Protein AF-A0A317SXY3-F1 (afdb_monomer)

Foldseek 3Di:
DDPDPDPDPDDQPQLDDPVVLQVQQVVQQCVLPVPPQEDDPVCVVVSQVSNQVSSVVVSQVSNDDDPDDPPRRQKDKDKDKDKFFFDDPPPPPVPPPPPDDDDDDDDDDDDDDDDDDDDDDDDDDDDDLPADEDDDDDDPDPGHGDDDDDDDDDDADPNHWDKHWYWYDDNRMIMIMMMIMHGD

Sequence (184 aa):
MSESRFPHPTGANSPVPLQRLKQIANDACFAALEKVEVYDHSRTEGWNNTIISHILRALISESTPTGAGPGSSAYKFSVNSTIIQHMAQRNFNHQTASTSTSSPPVATTSQDPATLVSSAAAASAGVGSELTSGRASNENTGVGRRGMHSACGAYWNNEKDGMWSFKYETRGLDVVISVIWIAV

Organism: NCBI:txid42249

Radius of gyration: 25.53 Å; Cα contacts (8 Å, |Δi|>4): 194; chains: 1; bounding box: 53×26×94 Å

Secondary structure (DSSP, 8-state):
---------S----SS-HHHHHHHHHHHHHHHHTT-SS--GGGHHHHHHHHHHHHHHHHHHHHSPTTPPTT--SEEEEEEEEEEEPBP-------------------------------------------EEE---------BPPP--------S-TTT-EEEEEEEEETTEEEEEEEEEEE-

Nearest PDB structures (foldseek):
  5hyc-assembly1_A  TM=9.032E-01  e=2.624E-14  Pyricularia oryzae 70-15
  5hyc-assembly1_B  TM=9.233E-01  e=2.626E-13  Pyricularia oryzae 70-15
  5hxl-assembly1_A-2  TM=9.357E-01  e=5.072E-13  Pyricularia oryzae 70-15
  2oqz-assembly1_A  TM=4.662E-01  e=4.507E+00  Bacillus anthracis str. Ames
  8cg6-assembly1_A  TM=4.292E-01  e=6.263E+00  Cercospora nicotianae

Solvent-accessible surface area (backbone atoms only — not comparable to full-atom values): 12255 Å² total; per-residue (Å²): 140,80,82,76,92,60,88,74,78,84,63,60,56,60,74,56,58,69,72,55,52,51,50,47,51,50,54,21,48,42,75,51,39,74,90,55,75,62,74,50,80,90,49,47,63,60,33,41,53,44,28,45,53,47,41,52,53,50,50,56,62,68,49,43,62,92,86,61,59,96,85,63,56,53,54,49,78,48,70,48,71,46,80,42,68,45,39,75,71,73,80,78,71,78,74,75,82,78,82,82,84,88,89,84,92,80,90,82,91,86,85,88,88,83,82,89,85,91,80,86,89,84,89,82,89,82,78,90,80,74,67,53,75,48,74,88,79,94,67,99,64,89,66,40,68,71,90,80,87,88,86,87,86,84,93,75,55,78,69,55,26,48,74,48,55,39,37,43,54,56,69,50,31,38,36,42,36,38,42,36,41,40,64,108

Structure (mmCIF, N/CA/C/O backbone):
data_AF-A0A317SXY3-F1
#
_entry.id   AF-A0A317SXY3-F1
#
loop_
_atom_site.group_PDB
_atom_site.id
_atom_site.type_symbol
_atom_site.label_atom_id
_atom_site.label_alt_id
_atom_site.label_comp_id
_atom_site.label_asym_id
_atom_site.label_entity_id
_atom_site.label_seq_id
_atom_site.pdbx_PDB_ins_code
_atom_site.Cartn_x
_atom_site.Cartn_y
_atom_site.Cartn_z
_atom_site.occupancy
_atom_site.B_iso_or_equiv
_atom_site.auth_seq_id
_atom_site.auth_comp_id
_atom_site.auth_asym_id
_atom_site.auth_atom_id
_atom_site.pdbx_PDB_model_num
ATOM 1 N N . MET A 1 1 ? -37.907 14.903 -8.195 1.00 36.34 1 MET A N 1
ATOM 2 C CA . MET A 1 1 ? -36.927 15.140 -7.117 1.00 36.34 1 MET A CA 1
ATOM 3 C C . MET A 1 1 ? -37.072 13.980 -6.152 1.00 36.34 1 MET A C 1
ATOM 5 O O . MET A 1 1 ? -38.009 13.973 -5.370 1.00 36.34 1 MET A O 1
ATOM 9 N N . SER A 1 2 ? -36.266 12.935 -6.322 1.00 34.91 2 SER A N 1
ATOM 10 C CA . SER A 1 2 ? -36.372 11.704 -5.533 1.00 34.91 2 SER A CA 1
ATOM 11 C C . SER A 1 2 ? -35.068 11.547 -4.770 1.00 34.91 2 SER A C 1
ATOM 13 O O . SER A 1 2 ? -34.091 11.039 -5.312 1.00 34.91 2 SER A O 1
ATOM 15 N N . GLU A 1 3 ? -35.043 12.076 -3.549 1.00 39.00 3 GLU A N 1
ATOM 16 C CA . GLU A 1 3 ? -33.935 11.894 -2.616 1.00 39.00 3 GLU A CA 1
ATOM 17 C C . GLU A 1 3 ? -33.751 10.399 -2.336 1.00 39.00 3 GLU A C 1
ATOM 19 O O . GLU A 1 3 ? -34.679 9.687 -1.939 1.00 39.00 3 GLU A O 1
ATOM 24 N N . SER A 1 4 ? -32.544 9.907 -2.597 1.00 36.75 4 SER A N 1
ATOM 25 C CA . SER A 1 4 ? -32.137 8.536 -2.327 1.00 36.75 4 SER A CA 1
ATOM 26 C C . SER A 1 4 ? -32.169 8.275 -0.822 1.00 36.75 4 SER A C 1
ATOM 28 O O . SER A 1 4 ? -31.329 8.763 -0.069 1.00 36.75 4 SER A O 1
ATOM 30 N N . ARG A 1 5 ? -33.144 7.465 -0.399 1.00 43.88 5 ARG A N 1
ATOM 31 C CA . ARG A 1 5 ? -33.300 6.895 0.944 1.00 43.88 5 ARG A CA 1
ATOM 32 C C . ARG A 1 5 ? -32.227 5.834 1.211 1.00 43.88 5 ARG A C 1
ATOM 34 O O . ARG A 1 5 ? -32.537 4.659 1.357 1.00 43.88 5 ARG A O 1
ATOM 41 N N . PHE A 1 6 ? -30.970 6.241 1.268 1.00 39.78 6 PHE A N 1
ATOM 42 C CA . PHE A 1 6 ? -29.921 5.448 1.894 1.00 39.78 6 PHE A CA 1
ATOM 43 C C . PHE A 1 6 ? -29.033 6.417 2.664 1.00 39.78 6 PHE A C 1
ATOM 45 O O . PHE A 1 6 ? -28.369 7.235 2.026 1.00 39.78 6 PHE A O 1
ATOM 52 N N . PRO A 1 7 ? -29.038 6.390 4.009 1.00 40.53 7 PRO A N 1
ATOM 53 C CA . PRO A 1 7 ? -28.059 7.153 4.760 1.00 40.53 7 PRO A CA 1
ATOM 54 C C . PRO A 1 7 ? -26.679 6.655 4.327 1.00 40.53 7 PRO A C 1
ATOM 56 O O . PRO A 1 7 ? -26.345 5.490 4.527 1.00 40.53 7 PRO A O 1
ATOM 59 N N . HIS A 1 8 ? -25.902 7.508 3.664 1.00 39.56 8 HIS A N 1
ATOM 60 C CA . HIS A 1 8 ? -24.477 7.267 3.505 1.00 39.56 8 HIS A CA 1
ATOM 61 C C . HIS A 1 8 ? -23.870 7.362 4.905 1.00 39.56 8 HIS A C 1
ATOM 63 O O . HIS A 1 8 ? -23.961 8.436 5.506 1.00 39.56 8 HIS A O 1
ATOM 69 N N . PRO A 1 9 ? -23.296 6.283 5.466 1.00 45.12 9 PRO A N 1
ATOM 70 C CA . PRO A 1 9 ? -22.548 6.417 6.697 1.00 45.12 9 PRO A CA 1
ATOM 71 C C . PRO A 1 9 ? -21.343 7.297 6.370 1.00 45.12 9 PRO A C 1
ATOM 73 O O . PRO A 1 9 ? -20.460 6.937 5.591 1.00 45.12 9 PRO A O 1
ATOM 76 N N . THR A 1 10 ? -21.361 8.512 6.903 1.00 46.28 10 THR A N 1
ATOM 77 C CA . THR A 1 10 ? -20.223 9.418 6.900 1.00 46.28 10 THR A CA 1
ATOM 78 C C . THR A 1 10 ? -19.078 8.742 7.644 1.00 46.28 10 THR A C 1
ATOM 80 O O . THR A 1 10 ? -19.080 8.701 8.870 1.00 46.28 10 THR A O 1
ATOM 83 N N . GLY A 1 11 ? -18.114 8.226 6.883 1.00 49.84 11 GLY A N 1
ATOM 84 C CA . GLY A 1 11 ? -16.810 7.793 7.370 1.00 49.84 11 GLY A CA 1
ATOM 85 C C . GLY A 1 11 ? -16.754 6.329 7.788 1.00 49.84 11 GLY A C 1
ATOM 86 O O . GLY A 1 11 ? -17.072 5.984 8.919 1.00 49.84 11 GLY A O 1
ATOM 87 N N . ALA A 1 12 ? -16.216 5.475 6.914 1.00 54.25 12 ALA A N 1
ATOM 88 C CA . ALA A 1 12 ? -15.477 4.323 7.414 1.00 54.25 12 ALA A CA 1
ATOM 89 C C . ALA A 1 12 ? -14.351 4.876 8.304 1.00 54.25 12 ALA A C 1
ATOM 91 O O . ALA A 1 12 ? -13.503 5.637 7.824 1.00 54.25 12 ALA A O 1
ATOM 92 N N . ASN A 1 13 ? -14.383 4.562 9.600 1.00 77.44 13 ASN A N 1
ATOM 93 C CA . ASN A 1 13 ? -13.383 5.016 10.565 1.00 77.44 13 ASN A CA 1
ATOM 94 C C . ASN A 1 13 ? -12.078 4.258 10.319 1.00 77.44 13 ASN A C 1
ATOM 96 O O . ASN A 1 13 ? -11.771 3.277 10.991 1.00 77.44 13 ASN A O 1
ATOM 100 N N . SER A 1 14 ? -11.329 4.686 9.303 1.00 87.44 14 SER A N 1
ATOM 101 C CA . SER A 1 14 ? -9.995 4.160 9.049 1.00 87.44 14 SER A CA 1
ATOM 102 C C . SER A 1 14 ? -9.132 4.355 10.303 1.00 87.44 14 SER A C 1
ATOM 104 O O . SER A 1 14 ? -9.094 5.472 10.830 1.00 87.44 14 SER A O 1
ATOM 106 N N . PRO A 1 15 ? -8.403 3.323 10.768 1.00 91.12 15 PRO A N 1
ATOM 107 C CA . PRO A 1 15 ? -7.555 3.415 11.958 1.00 91.12 15 PRO A CA 1
ATOM 108 C C . PRO A 1 15 ? -6.420 4.435 11.811 1.00 91.12 15 PRO A C 1
ATOM 110 O O . PRO A 1 15 ? -5.861 4.891 12.802 1.00 91.12 15 PRO A O 1
ATOM 113 N N . VAL A 1 16 ? -6.090 4.802 10.571 1.00 92.06 16 VAL A N 1
ATOM 114 C CA . VAL A 1 16 ? -5.129 5.849 10.221 1.00 92.06 16 VAL A CA 1
ATOM 115 C C . VAL A 1 16 ? -5.825 6.859 9.298 1.00 92.06 16 VAL A C 1
ATOM 117 O O . VAL A 1 16 ? -6.521 6.437 8.369 1.00 92.06 16 VAL A O 1
ATOM 120 N N . PRO A 1 17 ? -5.652 8.183 9.479 1.00 92.88 17 PRO A N 1
ATOM 121 C CA . PRO A 1 17 ? -6.255 9.179 8.593 1.00 92.88 17 PRO A CA 1
ATOM 122 C C . PRO A 1 17 ? -5.908 8.943 7.115 1.00 92.88 17 PRO A C 1
ATOM 124 O O . PRO A 1 17 ? -4.760 8.656 6.779 1.00 92.88 17 PRO A O 1
ATOM 127 N N . LEU A 1 18 ? -6.865 9.128 6.198 1.00 91.88 18 LEU A N 1
ATOM 128 C CA . LEU A 1 18 ? -6.658 8.831 4.768 1.00 91.88 18 LEU A CA 1
ATOM 129 C C . LEU A 1 18 ? -5.506 9.634 4.140 1.00 91.88 18 LEU A C 1
ATOM 131 O O . LEU A 1 18 ? -4.758 9.120 3.308 1.00 91.88 18 LEU A O 1
ATOM 135 N N . GLN A 1 19 ? -5.317 10.887 4.565 1.00 93.38 19 GLN A N 1
ATOM 136 C CA . GLN A 1 19 ? -4.177 11.705 4.138 1.00 93.38 19 GLN A CA 1
ATOM 137 C C . GLN A 1 19 ? -2.843 11.077 4.555 1.00 93.38 19 GLN A C 1
ATOM 139 O O . GLN A 1 19 ? -1.861 11.145 3.815 1.00 93.38 19 GLN A O 1
ATOM 144 N N . ARG A 1 20 ? -2.814 10.439 5.725 1.00 95.25 20 ARG A N 1
ATOM 145 C CA . ARG A 1 20 ? -1.636 9.759 6.242 1.00 95.25 20 ARG A CA 1
ATOM 146 C C . ARG A 1 20 ? -1.402 8.421 5.538 1.00 95.25 20 ARG A C 1
ATOM 148 O O . ARG A 1 20 ? -0.270 8.160 5.146 1.00 95.25 20 ARG A O 1
ATOM 155 N N . LEU A 1 21 ? -2.455 7.654 5.238 1.00 95.94 21 LEU A N 1
ATOM 156 C CA . LEU A 1 21 ? -2.363 6.475 4.359 1.00 95.94 21 LEU A CA 1
ATOM 157 C C . LEU A 1 21 ? -1.751 6.826 2.999 1.00 95.94 21 LEU A C 1
ATOM 159 O O . LEU A 1 21 ? -0.856 6.131 2.520 1.00 95.94 21 LEU A O 1
ATOM 163 N N . LYS A 1 22 ? -2.180 7.948 2.407 1.00 96.06 22 LYS A N 1
ATOM 164 C CA . LYS A 1 22 ? -1.596 8.466 1.166 1.00 96.06 22 LYS A CA 1
ATOM 165 C C . LYS A 1 22 ? -0.100 8.737 1.309 1.00 96.06 22 LYS A C 1
ATOM 167 O O . LYS A 1 22 ? 0.652 8.352 0.419 1.00 96.06 22 LYS A O 1
ATOM 172 N N . GLN A 1 23 ? 0.341 9.381 2.389 1.00 97.06 23 GLN A N 1
ATOM 173 C CA . GLN A 1 23 ? 1.769 9.630 2.633 1.00 97.06 23 GLN A CA 1
ATOM 174 C C . GLN A 1 23 ? 2.549 8.317 2.755 1.00 97.06 23 GLN A C 1
ATOM 176 O O . GLN A 1 23 ? 3.472 8.098 1.980 1.00 97.06 23 GLN A O 1
ATOM 181 N N . ILE A 1 24 ? 2.103 7.403 3.623 1.00 97.75 24 ILE A N 1
ATOM 182 C CA . ILE A 1 24 ? 2.729 6.087 3.829 1.00 97.75 24 ILE A CA 1
ATOM 183 C C . ILE A 1 24 ? 2.872 5.323 2.504 1.00 97.75 24 ILE A C 1
ATOM 185 O O . ILE A 1 24 ? 3.923 4.744 2.228 1.00 97.75 24 ILE A O 1
ATOM 189 N N . ALA A 1 25 ? 1.826 5.324 1.674 1.00 97.88 25 ALA A N 1
ATOM 190 C CA . ALA A 1 25 ? 1.829 4.646 0.383 1.00 97.88 25 ALA A CA 1
ATOM 191 C C . ALA A 1 25 ? 2.792 5.298 -0.625 1.00 97.88 25 ALA A C 1
ATOM 193 O O . ALA A 1 25 ? 3.494 4.585 -1.344 1.00 97.88 25 ALA A O 1
ATOM 194 N N . ASN A 1 26 ? 2.854 6.636 -0.665 1.00 97.31 26 ASN A N 1
ATOM 195 C CA . ASN A 1 26 ? 3.818 7.361 -1.500 1.00 97.31 26 ASN A CA 1
ATOM 196 C C . ASN A 1 26 ? 5.256 7.068 -1.066 1.00 97.31 26 ASN A C 1
ATOM 198 O O . ASN A 1 26 ? 6.081 6.750 -1.919 1.00 97.31 26 ASN A O 1
ATOM 202 N N . ASP A 1 27 ? 5.536 7.122 0.235 1.00 97.12 27 ASP A N 1
ATOM 203 C CA . ASP A 1 27 ? 6.869 6.880 0.787 1.00 97.12 27 ASP A CA 1
ATOM 204 C C . ASP A 1 27 ? 7.318 5.435 0.526 1.00 97.12 27 ASP A C 1
ATOM 206 O O . ASP A 1 27 ? 8.455 5.200 0.121 1.00 97.12 27 ASP A O 1
ATOM 210 N N . ALA A 1 28 ? 6.406 4.463 0.663 1.00 97.81 28 ALA A N 1
ATOM 211 C CA . ALA A 1 28 ? 6.666 3.059 0.348 1.00 97.81 28 ALA A CA 1
ATOM 212 C C . ALA A 1 28 ? 7.000 2.844 -1.139 1.00 97.81 28 ALA A C 1
A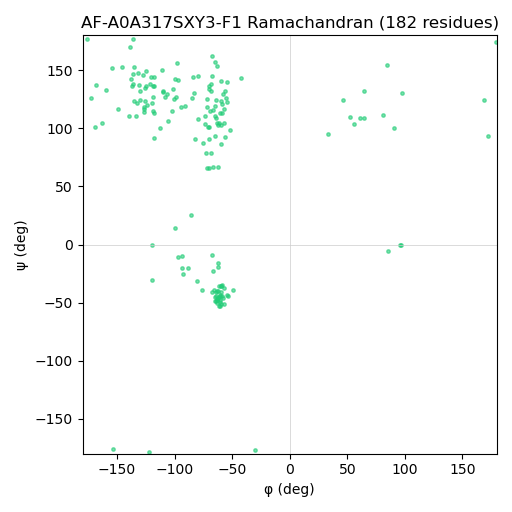TOM 214 O O . ALA A 1 28 ? 7.959 2.142 -1.465 1.00 97.81 28 ALA A O 1
ATOM 215 N N . CYS A 1 29 ? 6.225 3.457 -2.043 1.00 97.12 29 CYS A N 1
ATOM 216 C CA . CYS A 1 29 ? 6.487 3.389 -3.481 1.00 97.12 29 CYS A CA 1
ATOM 217 C C . CYS A 1 29 ? 7.813 4.059 -3.832 1.00 97.12 29 CYS A C 1
ATOM 219 O O . CYS A 1 29 ? 8.598 3.492 -4.587 1.00 97.12 29 CYS A O 1
ATOM 221 N N . PHE A 1 30 ? 8.081 5.234 -3.260 1.00 94.75 30 PHE A N 1
ATOM 222 C CA . PHE A 1 30 ? 9.330 5.952 -3.468 1.00 94.75 30 PHE A CA 1
ATOM 223 C C . PHE A 1 30 ? 10.523 5.112 -3.004 1.00 94.75 30 PHE A C 1
ATOM 225 O O . PHE A 1 30 ? 11.415 4.852 -3.800 1.00 94.75 30 PHE A O 1
ATOM 232 N N . ALA A 1 31 ? 10.502 4.579 -1.782 1.00 94.62 31 ALA A N 1
ATOM 233 C CA . ALA A 1 31 ? 11.586 3.746 -1.261 1.00 94.62 31 ALA A CA 1
ATOM 234 C C . ALA A 1 31 ? 11.860 2.495 -2.121 1.00 94.62 31 ALA A C 1
ATOM 236 O O . ALA A 1 31 ? 13.009 2.077 -2.258 1.00 94.62 31 ALA A O 1
ATOM 237 N N . ALA A 1 32 ? 10.822 1.898 -2.715 1.00 95.75 32 ALA A N 1
ATOM 238 C CA . ALA A 1 32 ? 10.967 0.723 -3.571 1.00 95.75 32 ALA A CA 1
ATOM 239 C C . ALA A 1 32 ? 11.408 1.055 -5.010 1.00 95.75 32 ALA A C 1
ATOM 241 O O . ALA A 1 32 ? 12.082 0.239 -5.643 1.00 95.75 32 ALA A O 1
ATOM 242 N N . LEU A 1 33 ? 11.018 2.223 -5.536 1.00 93.81 33 LEU A N 1
ATOM 243 C CA . LEU A 1 33 ? 11.109 2.559 -6.962 1.00 93.81 33 LEU A CA 1
ATOM 244 C C . LEU A 1 33 ? 11.983 3.781 -7.281 1.00 93.81 33 LEU A C 1
ATOM 246 O O . LEU A 1 33 ? 12.137 4.095 -8.457 1.00 93.81 33 LEU A O 1
ATOM 250 N N . GLU A 1 34 ? 12.582 4.457 -6.295 1.00 86.38 34 GLU A N 1
ATOM 251 C CA . GLU A 1 34 ? 13.337 5.715 -6.475 1.00 86.38 34 GLU A CA 1
ATOM 252 C C . GLU A 1 34 ? 14.364 5.646 -7.616 1.00 86.38 34 GLU A C 1
ATOM 254 O O . GLU A 1 34 ? 14.523 6.596 -8.376 1.00 86.38 34 GLU A O 1
ATOM 259 N N . LYS A 1 35 ? 15.043 4.504 -7.762 1.00 83.12 35 LYS A N 1
ATOM 260 C CA . LYS A 1 35 ? 16.112 4.289 -8.754 1.00 83.12 35 LYS A CA 1
ATOM 261 C C . LYS A 1 35 ? 15.641 3.541 -10.006 1.00 83.12 35 LYS A C 1
ATOM 263 O O . LYS A 1 35 ? 16.460 2.992 -10.743 1.00 83.12 35 LYS A O 1
ATOM 268 N N . VAL A 1 36 ? 14.332 3.422 -10.211 1.00 83.50 36 VAL A N 1
ATOM 269 C CA . VAL A 1 36 ? 13.740 2.601 -11.271 1.00 83.50 36 VAL A CA 1
ATOM 270 C C . VAL A 1 36 ? 13.204 3.502 -12.375 1.00 83.50 36 VAL A C 1
ATOM 272 O O . VAL A 1 36 ? 12.157 4.121 -12.235 1.00 83.50 36 VAL A O 1
ATOM 275 N N . GLU A 1 37 ? 13.908 3.532 -13.503 1.00 80.88 37 GLU A N 1
ATOM 276 C CA . GLU A 1 37 ? 13.465 4.266 -14.698 1.00 80.88 37 GLU A CA 1
ATOM 277 C C . GLU A 1 37 ? 12.687 3.387 -15.687 1.00 80.88 37 GLU A C 1
ATOM 279 O O . GLU A 1 37 ? 11.967 3.891 -16.547 1.00 80.88 37 GLU A O 1
ATOM 284 N N . VAL A 1 38 ? 12.850 2.064 -15.585 1.00 84.62 38 VAL A N 1
ATOM 285 C CA . VAL A 1 38 ? 12.276 1.083 -16.509 1.00 84.62 38 VAL A CA 1
ATOM 286 C C . VAL A 1 38 ? 11.705 -0.088 -15.721 1.00 84.62 38 VAL A C 1
ATOM 288 O O . VAL A 1 38 ? 12.339 -0.600 -14.794 1.00 84.62 38 VAL A O 1
ATOM 291 N N . TYR A 1 39 ? 10.510 -0.530 -16.121 1.00 89.44 39 TYR A N 1
ATOM 292 C CA . TYR A 1 39 ? 9.901 -1.748 -15.603 1.00 89.44 39 TYR A CA 1
ATOM 293 C C . TYR A 1 39 ? 10.815 -2.953 -15.847 1.00 89.44 39 TYR A C 1
ATOM 295 O O . TYR A 1 39 ? 11.240 -3.213 -16.971 1.00 89.44 39 TYR A O 1
ATOM 303 N N . ASP A 1 40 ? 11.053 -3.721 -14.793 1.00 90.31 40 ASP A N 1
ATOM 304 C CA . ASP A 1 40 ? 11.844 -4.940 -14.833 1.00 90.31 40 ASP A CA 1
ATOM 305 C C . ASP A 1 40 ? 11.095 -6.031 -14.080 1.00 90.31 40 ASP A C 1
ATOM 307 O O . ASP A 1 40 ? 10.956 -5.979 -12.857 1.00 90.31 40 ASP A O 1
ATOM 311 N N . HIS A 1 41 ? 10.614 -7.022 -14.829 1.00 93.00 41 HIS A N 1
ATOM 312 C CA . HIS A 1 41 ? 9.816 -8.113 -14.288 1.00 93.00 41 HIS A CA 1
ATOM 313 C C . HIS A 1 41 ? 10.544 -8.867 -13.166 1.00 93.00 41 HIS A C 1
ATOM 315 O O . HIS A 1 41 ? 9.917 -9.211 -12.165 1.00 93.00 41 HIS A O 1
ATOM 321 N N . SER A 1 42 ? 11.865 -9.047 -13.281 1.00 95.31 42 SER A N 1
ATOM 322 C CA . SER A 1 42 ? 12.665 -9.805 -12.309 1.00 95.31 42 SER A CA 1
ATOM 323 C C . SER A 1 42 ? 12.747 -9.138 -10.933 1.00 95.31 42 SER A C 1
ATOM 325 O O . SER A 1 42 ? 12.959 -9.810 -9.927 1.00 95.31 42 SER A O 1
ATOM 327 N N . ARG A 1 43 ? 12.535 -7.818 -10.869 1.00 94.50 43 ARG A N 1
ATOM 328 C CA . ARG A 1 43 ? 12.591 -7.034 -9.628 1.00 94.50 43 ARG A CA 1
ATOM 329 C C . ARG A 1 43 ? 11.221 -6.786 -9.001 1.00 94.50 43 ARG A C 1
ATOM 331 O O . ARG A 1 43 ? 11.157 -6.342 -7.855 1.00 94.50 43 ARG A O 1
ATOM 338 N N . THR A 1 44 ? 10.132 -7.095 -9.710 1.00 95.44 44 THR A N 1
ATOM 339 C CA . THR A 1 44 ? 8.764 -6.802 -9.244 1.00 95.44 44 THR A CA 1
ATOM 340 C C . THR A 1 44 ? 8.411 -7.465 -7.920 1.00 95.44 44 THR A C 1
ATOM 342 O O . THR A 1 44 ? 7.746 -6.840 -7.095 1.00 95.44 44 THR A O 1
ATOM 345 N N . GLU A 1 45 ? 8.897 -8.683 -7.677 1.00 97.19 45 GLU A N 1
ATOM 346 C CA . GLU A 1 45 ? 8.725 -9.366 -6.395 1.00 97.19 45 GLU A CA 1
ATOM 347 C C . GLU A 1 45 ? 9.371 -8.568 -5.252 1.00 97.19 45 GLU A C 1
ATOM 349 O O . GLU A 1 45 ? 8.720 -8.268 -4.251 1.00 97.19 45 GLU A O 1
ATOM 354 N N . GLY A 1 46 ? 10.629 -8.152 -5.429 1.00 97.19 46 GLY A N 1
ATOM 355 C CA . GLY A 1 46 ? 11.360 -7.352 -4.445 1.00 97.19 46 GLY A CA 1
ATOM 356 C C . GLY A 1 46 ? 10.709 -5.992 -4.180 1.00 97.19 46 GLY A C 1
ATOM 357 O O . GLY A 1 46 ? 10.600 -5.570 -3.025 1.00 97.19 46 GLY A O 1
ATOM 358 N N . TRP A 1 47 ? 10.213 -5.327 -5.228 1.00 97.38 47 TRP A N 1
ATOM 359 C CA . TRP A 1 47 ? 9.473 -4.069 -5.099 1.00 97.38 47 TRP A CA 1
ATOM 360 C C . TRP A 1 47 ? 8.173 -4.247 -4.315 1.00 97.38 47 TRP A C 1
ATOM 362 O O . TRP A 1 47 ? 7.956 -3.529 -3.341 1.00 97.38 47 TRP A O 1
ATOM 372 N N . ASN A 1 48 ? 7.345 -5.234 -4.672 1.00 98.06 48 ASN A N 1
ATOM 373 C CA . ASN A 1 48 ? 6.101 -5.514 -3.953 1.00 98.06 48 ASN A CA 1
ATOM 374 C C . ASN A 1 48 ? 6.356 -5.878 -2.487 1.00 98.06 48 ASN A C 1
ATOM 376 O O . ASN A 1 48 ? 5.693 -5.329 -1.608 1.00 98.06 48 ASN A O 1
ATOM 380 N N . ASN A 1 49 ? 7.344 -6.733 -2.207 1.00 98.31 49 ASN A N 1
ATOM 381 C CA . ASN A 1 49 ? 7.708 -7.092 -0.835 1.00 98.31 49 ASN A CA 1
ATOM 382 C C . ASN A 1 49 ? 8.132 -5.866 -0.016 1.00 98.31 49 ASN A C 1
ATOM 384 O O . ASN A 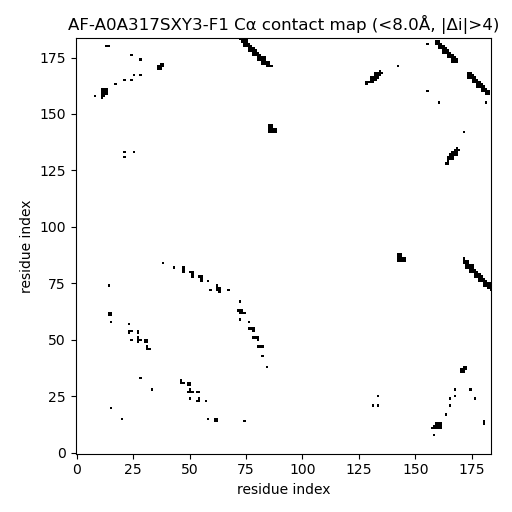1 49 ? 7.723 -5.730 1.140 1.00 98.31 49 ASN A O 1
ATOM 388 N N . THR A 1 50 ? 8.900 -4.952 -0.616 1.00 98.12 50 THR A N 1
ATOM 389 C CA . THR A 1 50 ? 9.321 -3.699 0.031 1.00 98.12 50 THR A CA 1
ATOM 390 C C . THR A 1 50 ? 8.121 -2.801 0.329 1.00 98.12 50 THR A C 1
ATOM 392 O O . THR A 1 50 ? 7.957 -2.364 1.469 1.00 98.12 50 THR A O 1
ATOM 395 N N . ILE A 1 51 ? 7.247 -2.584 -0.660 1.00 98.31 51 ILE A N 1
ATOM 396 C CA . ILE A 1 51 ? 6.046 -1.745 -0.532 1.00 98.31 51 ILE A CA 1
ATOM 397 C C . ILE A 1 51 ? 5.118 -2.297 0.556 1.00 98.31 51 ILE A C 1
ATOM 399 O O . ILE A 1 51 ? 4.767 -1.580 1.494 1.00 98.31 51 ILE A O 1
ATOM 403 N N . ILE A 1 52 ? 4.760 -3.581 0.468 1.00 98.56 52 ILE A N 1
ATOM 404 C CA . ILE A 1 52 ? 3.845 -4.247 1.406 1.00 98.56 52 ILE A CA 1
ATOM 405 C C . ILE A 1 52 ? 4.412 -4.204 2.827 1.00 98.56 52 ILE A C 1
ATOM 407 O O . ILE A 1 52 ? 3.712 -3.805 3.759 1.00 98.56 52 ILE A O 1
ATOM 411 N N . SER A 1 53 ? 5.691 -4.557 2.997 1.00 98.38 53 SER A N 1
ATOM 412 C CA . SER A 1 53 ? 6.334 -4.570 4.316 1.00 98.38 53 SER A CA 1
ATOM 413 C C . SER A 1 53 ? 6.396 -3.178 4.938 1.00 98.38 53 SER A C 1
ATOM 415 O O . SER A 1 53 ? 6.178 -3.036 6.141 1.00 98.38 53 SER A O 1
ATOM 417 N N . HIS A 1 54 ? 6.688 -2.149 4.139 1.00 98.31 54 HIS A N 1
ATOM 418 C CA . HIS A 1 54 ? 6.744 -0.771 4.618 1.00 98.31 54 HIS A CA 1
ATOM 419 C C . HIS A 1 54 ? 5.368 -0.285 5.090 1.00 98.31 54 HIS A C 1
ATOM 421 O O . HIS A 1 54 ? 5.240 0.214 6.209 1.00 98.31 54 HIS A O 1
ATOM 427 N N . ILE A 1 55 ? 4.328 -0.501 4.277 1.00 98.31 55 ILE A N 1
ATOM 428 C CA . ILE A 1 55 ? 2.958 -0.087 4.604 1.00 98.31 55 ILE A CA 1
ATOM 429 C C . ILE A 1 55 ? 2.455 -0.817 5.851 1.00 98.31 55 ILE A C 1
ATOM 431 O O . ILE A 1 55 ? 1.965 -0.166 6.769 1.00 98.31 55 ILE A O 1
ATOM 435 N N . LEU A 1 56 ? 2.614 -2.143 5.932 1.00 97.62 56 LEU A N 1
ATOM 436 C CA . LEU A 1 56 ? 2.165 -2.919 7.094 1.00 97.62 56 LEU A CA 1
ATOM 437 C C . LEU A 1 56 ? 2.822 -2.447 8.395 1.00 97.62 56 LEU A C 1
ATOM 439 O O . LEU A 1 56 ? 2.132 -2.283 9.400 1.00 97.62 56 LEU A O 1
ATOM 443 N N . ARG A 1 57 ? 4.138 -2.192 8.383 1.00 95.88 57 ARG A N 1
ATOM 444 C CA . ARG A 1 57 ? 4.857 -1.686 9.565 1.00 95.88 57 ARG A CA 1
ATOM 445 C C . ARG A 1 57 ? 4.323 -0.329 10.018 1.00 95.88 57 ARG A C 1
ATOM 447 O O . ARG A 1 57 ? 4.101 -0.143 11.211 1.00 95.88 57 ARG A O 1
ATOM 454 N N . ALA A 1 58 ? 4.095 0.590 9.080 1.00 96.06 58 ALA A N 1
ATOM 455 C CA . ALA A 1 58 ? 3.553 1.910 9.385 1.00 96.06 58 ALA A CA 1
ATOM 456 C C . ALA A 1 58 ? 2.118 1.830 9.932 1.00 96.06 58 ALA A C 1
ATOM 458 O O . ALA A 1 58 ? 1.827 2.435 10.959 1.00 96.06 58 ALA A O 1
ATOM 459 N N . LEU A 1 59 ? 1.249 1.023 9.308 1.00 94.69 59 LEU A N 1
ATOM 460 C CA . LEU A 1 59 ? -0.127 0.808 9.768 1.00 94.69 59 LEU A CA 1
ATOM 461 C C . LEU A 1 59 ? -0.167 0.291 11.204 1.00 94.69 59 LEU A C 1
ATOM 463 O O . LEU A 1 59 ? -0.833 0.888 12.040 1.00 94.69 59 LEU A O 1
ATOM 467 N N . ILE A 1 60 ? 0.590 -0.770 11.499 1.00 92.12 60 ILE A N 1
ATOM 468 C CA . ILE A 1 60 ? 0.644 -1.363 12.842 1.00 92.12 60 ILE A CA 1
ATOM 469 C C . ILE A 1 60 ? 1.153 -0.343 13.865 1.00 92.12 60 ILE A C 1
ATOM 471 O O . ILE A 1 60 ? 0.599 -0.241 14.960 1.00 92.12 60 ILE A O 1
ATOM 475 N N . SER A 1 61 ? 2.193 0.420 13.517 1.00 91.00 61 SER A N 1
ATOM 476 C CA . SER A 1 61 ? 2.765 1.423 14.417 1.00 91.00 61 SER A CA 1
ATOM 477 C C . SER A 1 61 ? 1.798 2.569 14.717 1.00 91.00 61 SER A C 1
ATOM 479 O O . SER A 1 61 ? 1.787 3.055 15.842 1.00 91.00 61 SER A O 1
ATOM 481 N N . GLU A 1 62 ? 1.024 3.025 13.732 1.00 90.69 62 GLU A N 1
ATOM 482 C CA . GLU A 1 62 ? 0.131 4.182 13.879 1.00 90.69 62 GLU A CA 1
ATOM 483 C C . GLU A 1 62 ? -1.266 3.800 14.396 1.00 90.69 62 GLU A C 1
ATOM 485 O O . GLU A 1 62 ? -1.961 4.648 14.949 1.00 90.69 62 GLU A O 1
ATOM 490 N N . SER A 1 63 ? -1.672 2.530 14.271 1.00 87.94 63 SER A N 1
ATOM 491 C CA . SER A 1 63 ? -2.966 2.039 14.762 1.00 87.94 63 SER A CA 1
ATOM 492 C C . SER A 1 63 ? -2.925 1.438 16.168 1.00 87.94 63 SER A C 1
ATOM 494 O O . SER A 1 63 ? -3.976 1.101 16.712 1.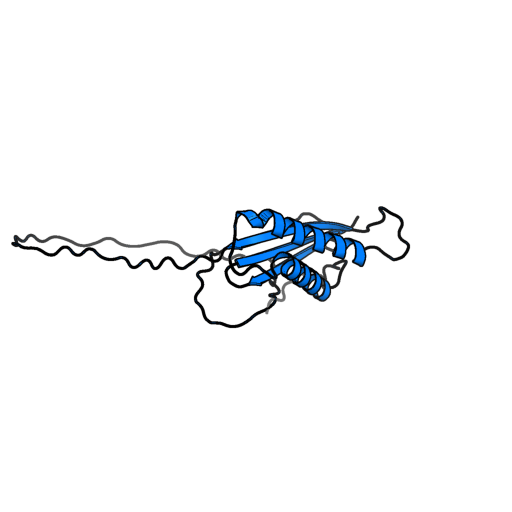00 87.94 63 SER A O 1
ATOM 496 N N . THR A 1 64 ? -1.737 1.218 16.738 1.00 84.88 64 THR A N 1
ATOM 497 C CA . THR A 1 64 ? -1.593 0.610 18.068 1.00 84.88 64 THR A CA 1
ATOM 498 C C . THR A 1 64 ? -1.563 1.707 19.137 1.00 84.88 64 THR A C 1
ATOM 500 O O . THR A 1 64 ? -0.657 2.540 19.111 1.00 84.88 64 THR A O 1
ATOM 503 N N . PRO A 1 65 ? -2.509 1.728 20.096 1.00 76.94 65 PRO A N 1
ATOM 504 C CA . PRO A 1 65 ? -2.508 2.717 21.169 1.00 76.94 65 PRO A CA 1
ATOM 505 C C . PRO A 1 65 ? -1.230 2.656 22.014 1.00 76.94 65 PRO A C 1
ATOM 507 O O . PRO A 1 65 ? -0.741 1.575 22.353 1.00 76.94 65 PRO A O 1
ATOM 510 N N . THR A 1 66 ? -0.713 3.818 22.413 1.00 71.00 66 THR A N 1
ATOM 511 C CA . THR A 1 66 ? 0.449 3.918 23.304 1.00 71.00 66 THR A CA 1
ATOM 512 C C . THR A 1 66 ? 0.165 3.206 24.630 1.00 71.00 66 THR A C 1
ATOM 514 O O . THR A 1 66 ? -0.769 3.567 25.341 1.00 71.00 66 THR A O 1
ATOM 517 N N . GLY A 1 67 ? 0.971 2.198 24.973 1.00 67.75 67 GLY A N 1
ATOM 518 C CA . GLY A 1 67 ? 0.809 1.401 26.198 1.00 67.75 67 GLY A CA 1
ATOM 519 C C . GLY A 1 67 ? 0.026 0.094 26.025 1.00 67.75 67 GLY A C 1
ATOM 520 O O . GLY A 1 67 ? -0.117 -0.653 26.992 1.00 67.75 67 GLY A O 1
ATOM 521 N N . ALA A 1 68 ? -0.445 -0.219 24.816 1.00 69.06 68 ALA A N 1
ATOM 522 C CA . ALA A 1 68 ? -1.023 -1.521 24.508 1.00 69.06 68 ALA A CA 1
ATOM 523 C C . ALA A 1 68 ? 0.069 -2.613 24.487 1.00 69.06 68 ALA A C 1
ATOM 525 O O . ALA A 1 68 ? 1.145 -2.426 23.917 1.00 69.06 68 ALA A O 1
ATOM 526 N N . GLY A 1 69 ? -0.195 -3.756 25.130 1.00 65.44 69 GLY A N 1
ATOM 527 C CA . GLY A 1 69 ? 0.744 -4.880 25.174 1.00 65.44 69 GLY A CA 1
ATOM 528 C C . GLY A 1 69 ? 0.954 -5.545 23.800 1.00 65.44 69 GLY A C 1
ATOM 529 O O . GLY A 1 69 ? 0.124 -5.381 22.899 1.00 65.44 69 GLY A O 1
ATOM 530 N N . PRO A 1 70 ? 2.033 -6.333 23.620 1.00 60.72 70 PRO A N 1
ATOM 531 C CA . PRO A 1 70 ? 2.261 -7.098 22.394 1.00 60.72 70 PRO A CA 1
ATOM 532 C C . PRO A 1 70 ? 1.046 -7.982 22.069 1.00 60.72 70 PRO A C 1
ATOM 534 O O . PRO A 1 70 ? 0.638 -8.796 22.892 1.00 60.72 70 PRO A O 1
ATOM 537 N N . GLY A 1 71 ? 0.457 -7.813 20.881 1.00 64.94 71 GLY A N 1
ATOM 538 C CA . GLY A 1 71 ? -0.729 -8.567 20.443 1.00 64.94 71 GLY A CA 1
ATOM 539 C C . GLY A 1 71 ? -2.081 -7.867 20.645 1.00 64.94 71 GLY A C 1
ATOM 540 O O . GLY A 1 71 ? -3.097 -8.411 20.229 1.00 64.94 71 GLY A O 1
ATOM 541 N N . SER A 1 72 ? -2.112 -6.652 21.199 1.00 69.19 72 SER A N 1
ATOM 542 C CA . SER A 1 72 ? -3.342 -5.871 21.426 1.00 69.19 72 SER A CA 1
ATOM 543 C C . SER A 1 72 ? -3.789 -5.027 20.212 1.00 69.19 72 SER A C 1
ATOM 545 O O . SER A 1 72 ? -4.448 -3.999 20.384 1.00 69.19 72 SER A O 1
ATOM 547 N N . SER A 1 73 ? -3.421 -5.403 18.980 1.00 74.44 73 SER A N 1
ATOM 548 C CA . SER A 1 73 ? -3.853 -4.643 17.797 1.00 74.44 73 SER A CA 1
ATOM 549 C C . SER A 1 73 ? -5.371 -4.726 17.658 1.00 74.44 73 SER A C 1
ATOM 551 O O . SER A 1 73 ? -5.915 -5.809 17.458 1.00 74.44 73 SER A O 1
ATOM 553 N N . ALA A 1 74 ? -6.044 -3.575 17.718 1.00 87.06 74 ALA A N 1
ATOM 554 C CA . ALA A 1 74 ? -7.490 -3.476 17.519 1.00 87.06 74 ALA A CA 1
ATOM 555 C C . ALA A 1 74 ? -7.916 -3.798 16.074 1.00 87.06 74 ALA A C 1
ATOM 557 O O . ALA A 1 74 ? -9.106 -3.905 15.795 1.00 87.06 74 ALA A O 1
ATOM 558 N N . TYR A 1 75 ? -6.950 -3.946 15.158 1.00 92.12 75 TYR A N 1
ATOM 559 C CA . TYR A 1 75 ? -7.187 -4.205 13.744 1.00 92.12 75 TYR A CA 1
ATOM 560 C C . TYR A 1 75 ? -6.258 -5.290 13.192 1.00 92.12 75 TYR A C 1
ATOM 562 O O . TYR A 1 75 ? -5.085 -5.397 13.566 1.00 92.12 75 TYR A O 1
ATOM 570 N N . LYS A 1 76 ? -6.770 -6.060 12.234 1.00 94.06 76 LYS A N 1
ATOM 571 C CA . LYS A 1 76 ? -5.988 -6.857 11.285 1.00 94.06 76 LYS A CA 1
ATOM 572 C C . LYS A 1 76 ? -5.902 -6.097 9.969 1.00 94.06 76 LYS A C 1
ATOM 574 O O . LYS A 1 76 ? -6.883 -5.494 9.540 1.00 94.06 76 LYS A O 1
ATOM 579 N N . PHE A 1 77 ? -4.750 -6.172 9.314 1.00 95.69 77 PHE A N 1
ATOM 580 C CA . PHE A 1 77 ? -4.505 -5.482 8.051 1.00 95.69 77 PHE A CA 1
ATOM 581 C C . PHE A 1 77 ? -4.210 -6.463 6.923 1.00 95.69 77 PHE A C 1
ATOM 583 O O . PHE A 1 77 ? -3.525 -7.466 7.120 1.00 95.69 77 PHE A O 1
ATOM 590 N N . SER A 1 78 ? -4.689 -6.129 5.729 1.00 97.44 78 SER A N 1
ATOM 591 C CA . SER A 1 78 ? -4.275 -6.742 4.469 1.00 97.44 78 SER A CA 1
ATOM 592 C C . SER A 1 78 ? -3.829 -5.641 3.512 1.00 97.44 78 SER A C 1
ATOM 594 O O . SER A 1 78 ? -4.488 -4.608 3.398 1.00 97.44 78 SER A O 1
ATOM 596 N N . VAL A 1 79 ? -2.694 -5.848 2.846 1.00 98.25 79 VAL A N 1
ATOM 597 C CA . VAL A 1 79 ? -2.143 -4.914 1.859 1.00 98.25 79 V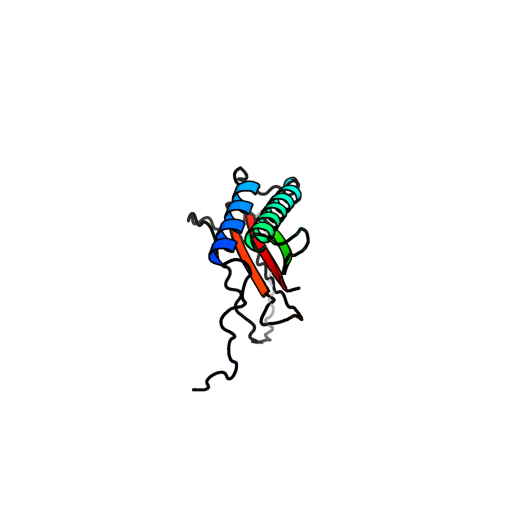AL A CA 1
ATOM 598 C C . VAL A 1 79 ? -1.886 -5.684 0.573 1.00 98.25 79 VAL A C 1
ATOM 600 O O . VAL A 1 79 ? -1.060 -6.593 0.542 1.00 98.25 79 VAL A O 1
ATOM 603 N N . ASN A 1 80 ? -2.589 -5.308 -0.490 1.00 98.12 80 ASN A N 1
ATOM 604 C CA . ASN A 1 80 ? -2.345 -5.785 -1.846 1.00 98.12 80 ASN A CA 1
ATOM 605 C C . ASN A 1 80 ? -1.576 -4.714 -2.628 1.00 98.12 80 ASN A C 1
ATOM 607 O O . ASN A 1 80 ? -1.959 -3.545 -2.592 1.00 98.12 80 ASN A O 1
ATOM 611 N N . SER A 1 81 ? -0.533 -5.113 -3.355 1.00 97.81 81 SER A N 1
ATOM 612 C CA . SER A 1 81 ? 0.260 -4.238 -4.222 1.00 97.81 81 SER A CA 1
ATOM 613 C C . SER A 1 81 ? 0.393 -4.870 -5.606 1.00 97.81 81 SER A C 1
ATOM 615 O O . SER A 1 81 ? 0.822 -6.015 -5.744 1.00 97.81 81 SER A O 1
ATOM 617 N N . THR A 1 82 ? -0.004 -4.134 -6.642 1.00 96.31 82 THR A N 1
ATOM 618 C CA . THR A 1 82 ? 0.002 -4.579 -8.041 1.00 96.31 82 THR A CA 1
ATOM 619 C C . THR A 1 82 ? 0.814 -3.608 -8.888 1.00 96.31 82 THR A C 1
ATOM 621 O O . THR A 1 82 ? 0.458 -2.438 -8.992 1.00 96.31 82 THR A O 1
ATOM 624 N N . ILE A 1 83 ? 1.879 -4.098 -9.527 1.00 94.81 83 ILE A N 1
ATOM 625 C CA . ILE A 1 83 ? 2.739 -3.312 -10.421 1.00 94.81 83 ILE A CA 1
ATOM 626 C C . ILE A 1 83 ? 2.331 -3.577 -11.870 1.00 94.81 83 ILE A C 1
ATOM 628 O O . ILE A 1 83 ? 2.277 -4.725 -12.312 1.00 94.81 83 ILE A O 1
ATOM 632 N N . ILE A 1 84 ? 2.067 -2.512 -12.620 1.00 91.94 84 ILE A N 1
ATOM 633 C CA . ILE A 1 84 ? 1.531 -2.553 -13.979 1.00 91.94 84 ILE A CA 1
ATOM 634 C C . ILE A 1 84 ? 2.546 -1.912 -14.913 1.00 91.94 84 ILE A C 1
ATOM 636 O O . ILE A 1 84 ? 2.787 -0.711 -14.842 1.00 91.94 84 ILE A O 1
ATOM 640 N N . GLN A 1 85 ? 3.108 -2.694 -15.830 1.00 90.81 85 GLN A N 1
ATOM 641 C CA . GLN A 1 85 ? 3.953 -2.158 -16.892 1.00 90.81 85 GLN A CA 1
ATOM 642 C C . GLN A 1 85 ? 3.111 -1.328 -17.870 1.00 90.81 85 GLN A C 1
ATOM 644 O O . GLN A 1 85 ? 2.072 -1.789 -18.360 1.00 90.81 85 GLN A O 1
ATOM 649 N N . HIS A 1 86 ? 3.570 -0.123 -18.208 1.00 87.88 86 HIS A N 1
ATOM 650 C CA . HIS A 1 86 ? 2.988 0.617 -19.324 1.00 87.88 86 HIS A CA 1
ATOM 651 C C . HIS A 1 86 ? 3.358 -0.073 -20.639 1.00 87.88 86 HIS A C 1
ATOM 653 O O . HIS A 1 86 ? 4.510 -0.463 -20.835 1.00 87.88 86 HIS A O 1
ATOM 659 N N . MET A 1 87 ? 2.417 -0.224 -21.573 1.00 74.69 87 MET A N 1
ATOM 660 C CA . MET A 1 87 ? 2.787 -0.779 -22.872 1.00 74.69 87 MET A CA 1
ATOM 661 C C . MET A 1 87 ? 3.587 0.264 -23.641 1.00 74.69 87 MET A C 1
ATOM 663 O O . MET A 1 87 ? 3.111 1.373 -23.887 1.00 74.69 87 MET A O 1
ATOM 667 N N . ALA A 1 88 ? 4.783 -0.120 -24.088 1.00 64.50 88 ALA A N 1
ATOM 668 C CA . ALA A 1 88 ? 5.388 0.555 -25.220 1.00 64.50 88 ALA A CA 1
ATOM 669 C C . ALA A 1 88 ? 4.378 0.468 -26.369 1.00 64.50 88 ALA A C 1
ATOM 671 O O . ALA A 1 88 ? 3.898 -0.626 -26.690 1.00 64.50 88 ALA A O 1
ATOM 672 N N . GLN A 1 89 ? 4.023 1.604 -26.969 1.00 52.53 89 GLN A N 1
ATOM 673 C CA . GLN A 1 89 ? 3.344 1.574 -28.253 1.00 52.53 89 GLN A CA 1
ATOM 674 C C . GLN A 1 89 ? 4.273 0.804 -29.195 1.00 52.53 89 GLN A C 1
ATOM 676 O O . GLN A 1 89 ? 5.311 1.313 -29.612 1.00 52.53 89 GLN A O 1
ATOM 681 N N . ARG A 1 90 ? 3.951 -0.459 -29.505 1.00 50.31 90 ARG A N 1
ATOM 682 C CA . ARG A 1 90 ? 4.483 -1.042 -30.731 1.00 50.31 90 ARG A CA 1
ATOM 683 C C . ARG A 1 90 ? 3.927 -0.143 -31.814 1.00 50.31 90 ARG A C 1
ATOM 685 O O . ARG A 1 90 ? 2.711 -0.108 -31.991 1.00 50.31 90 ARG A O 1
ATOM 692 N N . ASN A 1 91 ? 4.799 0.594 -32.490 1.00 46.31 91 ASN A N 1
ATOM 693 C CA . ASN A 1 91 ? 4.462 1.204 -33.760 1.00 46.31 91 ASN A CA 1
ATOM 694 C C . ASN A 1 91 ? 4.011 0.056 -34.664 1.00 46.31 91 ASN A C 1
ATOM 696 O O . ASN A 1 91 ? 4.832 -0.614 -35.287 1.00 46.31 91 ASN A O 1
ATOM 700 N N . PHE A 1 92 ? 2.708 -0.217 -34.702 1.00 48.06 92 PHE A N 1
ATOM 701 C CA . PHE A 1 92 ? 2.096 -0.995 -35.762 1.00 48.06 92 PHE A CA 1
ATOM 702 C C . PHE A 1 92 ? 2.107 -0.100 -37.002 1.00 48.06 92 PHE A C 1
ATOM 704 O O . PHE A 1 92 ? 1.067 0.313 -37.504 1.00 48.06 92 PHE A O 1
ATOM 711 N N . ASN A 1 93 ? 3.306 0.206 -37.505 1.00 41.56 93 ASN A N 1
ATOM 712 C CA . ASN A 1 93 ? 3.455 0.474 -38.917 1.00 41.56 93 ASN A CA 1
ATOM 713 C C . ASN A 1 93 ? 3.127 -0.857 -39.578 1.00 41.56 93 ASN A C 1
ATOM 715 O O . ASN A 1 93 ? 3.971 -1.744 -39.698 1.00 41.56 93 ASN A O 1
ATOM 719 N N . HIS A 1 94 ? 1.861 -1.015 -39.949 1.00 44.06 94 HIS A N 1
ATOM 720 C CA . HIS A 1 94 ? 1.488 -1.931 -41.000 1.00 44.06 94 HIS A CA 1
ATOM 721 C C . HIS A 1 94 ? 2.236 -1.454 -42.247 1.00 44.06 94 HIS A C 1
ATOM 723 O O . HIS A 1 94 ? 1.755 -0.610 -42.996 1.00 44.06 94 HIS A O 1
ATOM 729 N N . GLN A 1 95 ? 3.475 -1.918 -42.415 1.00 39.06 95 GLN A N 1
ATOM 730 C CA . GLN A 1 95 ? 4.168 -1.802 -43.678 1.00 39.06 95 GLN A CA 1
ATOM 731 C C . GLN A 1 95 ? 3.448 -2.770 -44.605 1.00 39.06 95 GLN A C 1
ATOM 733 O O . GLN A 1 95 ? 3.738 -3.964 -44.648 1.00 39.06 95 GLN A O 1
ATOM 738 N N . THR A 1 96 ? 2.434 -2.243 -45.286 1.00 40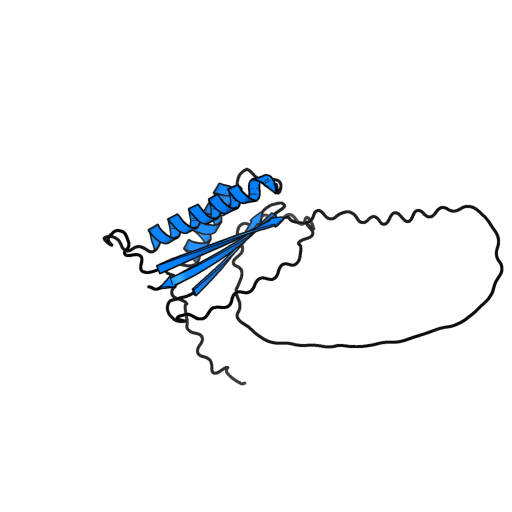.22 96 THR A N 1
ATOM 739 C CA . THR A 1 96 ? 1.893 -2.819 -46.505 1.00 40.22 96 THR A CA 1
ATOM 740 C C . THR A 1 96 ? 3.074 -3.031 -47.441 1.00 40.22 96 THR A C 1
ATOM 742 O O . THR A 1 96 ? 3.552 -2.092 -48.079 1.00 40.22 96 THR A O 1
ATOM 745 N N . ALA A 1 97 ? 3.590 -4.256 -47.492 1.00 40.97 97 ALA A N 1
ATOM 746 C CA . ALA A 1 97 ? 4.457 -4.695 -48.567 1.00 40.97 97 ALA A CA 1
ATOM 747 C C . ALA A 1 97 ? 3.591 -4.781 -49.831 1.00 40.97 97 ALA A C 1
ATOM 749 O O . ALA A 1 97 ? 3.103 -5.841 -50.210 1.00 40.97 97 ALA A O 1
ATOM 750 N N . SER A 1 98 ? 3.328 -3.630 -50.448 1.00 35.97 98 SER A N 1
ATOM 751 C CA . SER A 1 98 ? 2.804 -3.550 -51.804 1.00 35.97 98 SER A CA 1
ATOM 752 C C . SER A 1 98 ? 3.951 -3.869 -52.758 1.00 35.97 98 SER A C 1
ATOM 754 O O . SER A 1 98 ? 4.683 -2.980 -53.192 1.00 35.97 98 SER A O 1
ATOM 756 N N . THR A 1 99 ? 4.138 -5.153 -53.045 1.00 33.84 99 THR A N 1
ATOM 757 C CA . THR A 1 99 ? 4.924 -5.614 -54.189 1.00 33.84 99 THR A CA 1
ATOM 758 C C . THR A 1 99 ? 4.101 -5.368 -55.450 1.00 33.84 99 THR A C 1
ATOM 760 O O . THR A 1 99 ? 3.147 -6.086 -55.738 1.00 33.84 99 THR A O 1
ATOM 763 N N . SER A 1 100 ? 4.449 -4.326 -56.196 1.00 34.34 100 SER A N 1
ATOM 764 C CA . SER A 1 100 ? 3.949 -4.069 -57.543 1.00 34.34 100 SER A CA 1
ATOM 765 C C . SER A 1 100 ? 4.923 -4.650 -58.571 1.00 34.34 100 SER A C 1
ATOM 767 O O . SER A 1 100 ? 6.074 -4.230 -58.639 1.00 34.34 100 SER A O 1
ATOM 769 N N . THR A 1 101 ? 4.468 -5.606 -59.392 1.00 30.36 101 THR A N 1
ATOM 770 C CA . THR A 1 101 ? 4.970 -5.824 -60.767 1.00 30.36 101 THR A CA 1
ATOM 771 C C . THR A 1 101 ? 4.012 -6.699 -61.610 1.00 30.36 101 THR A C 1
ATOM 773 O O . THR A 1 101 ? 3.936 -7.908 -61.445 1.00 30.36 101 THR A O 1
ATOM 776 N N . SER A 1 102 ? 3.297 -6.012 -62.518 1.00 34.03 102 SER A N 1
ATOM 777 C CA . SER A 1 102 ? 2.860 -6.352 -63.900 1.00 34.03 102 SER A CA 1
ATOM 778 C C . SER A 1 102 ? 1.881 -7.507 -64.268 1.00 34.03 102 SER A C 1
ATOM 780 O O . SER A 1 102 ? 2.303 -8.648 -64.418 1.00 34.03 102 SER A O 1
ATOM 782 N N . SER A 1 103 ? 0.662 -7.076 -64.682 1.00 34.28 103 SER A N 1
ATOM 783 C CA . SER A 1 103 ? -0.146 -7.450 -65.894 1.00 34.28 103 SER A CA 1
ATOM 784 C C . SER A 1 103 ? -1.065 -8.699 -65.912 1.00 34.28 103 SER A C 1
ATOM 786 O O . SER A 1 103 ? -0.693 -9.707 -65.325 1.00 34.28 103 SER A O 1
ATOM 788 N N . PRO A 1 104 ? -2.149 -8.759 -66.747 1.00 41.66 104 PRO A N 1
ATOM 789 C CA . PRO A 1 104 ? -3.123 -7.751 -67.241 1.00 41.66 104 PRO A CA 1
ATOM 790 C C . PRO A 1 104 ? -4.612 -8.125 -66.888 1.00 41.66 104 PRO A C 1
ATOM 792 O O . PRO A 1 104 ? -4.831 -9.130 -66.213 1.00 41.66 104 PRO A O 1
ATOM 795 N N . PRO A 1 105 ? -5.657 -7.348 -67.283 1.00 43.19 105 PRO A N 1
ATOM 796 C CA . PRO A 1 105 ? -7.001 -7.447 -66.696 1.00 43.19 105 PRO A CA 1
ATOM 797 C C . PRO A 1 105 ? -7.981 -8.314 -67.508 1.00 43.19 105 PRO A C 1
ATOM 799 O O . PRO A 1 105 ? -8.051 -8.200 -68.729 1.00 43.19 105 PRO A O 1
ATOM 802 N N . VAL A 1 106 ? -8.822 -9.094 -66.820 1.00 31.39 106 VAL A N 1
ATOM 803 C CA . VAL A 1 106 ? -10.086 -9.627 -67.359 1.00 31.39 106 VAL A CA 1
ATOM 804 C C . VAL A 1 106 ? -11.182 -9.451 -66.307 1.00 31.39 106 VAL A C 1
ATOM 806 O O . VAL A 1 106 ? -11.047 -9.865 -65.160 1.00 31.39 106 VAL A O 1
ATOM 809 N N . ALA A 1 107 ? -12.245 -8.768 -66.724 1.00 33.44 107 ALA A N 1
ATOM 810 C CA . ALA A 1 107 ? -13.432 -8.423 -65.956 1.00 33.44 107 ALA A CA 1
ATOM 811 C C . ALA A 1 107 ? -14.230 -9.654 -65.493 1.00 33.44 107 ALA A C 1
ATOM 813 O O . ALA A 1 107 ? -14.245 -10.657 -66.200 1.00 33.44 107 ALA A O 1
ATOM 814 N N . THR A 1 108 ? -14.972 -9.533 -64.382 1.00 28.27 108 THR A N 1
ATOM 815 C CA . THR A 1 108 ? -16.418 -9.852 -64.297 1.00 28.27 108 THR A CA 1
ATOM 816 C C . THR A 1 108 ? -17.000 -9.428 -62.937 1.00 28.27 108 THR A C 1
ATOM 818 O O . THR A 1 108 ? -16.511 -9.790 -61.873 1.00 28.27 108 THR A O 1
ATOM 821 N N . THR A 1 109 ? -18.060 -8.631 -63.039 1.00 30.28 109 THR A N 1
ATOM 822 C CA . THR A 1 109 ? -19.072 -8.174 -62.074 1.00 30.28 109 THR A CA 1
ATOM 823 C C . THR A 1 109 ? -19.607 -9.251 -61.117 1.00 30.28 109 THR A C 1
ATOM 825 O O . THR A 1 109 ? -19.887 -10.350 -61.587 1.00 30.28 109 THR A O 1
A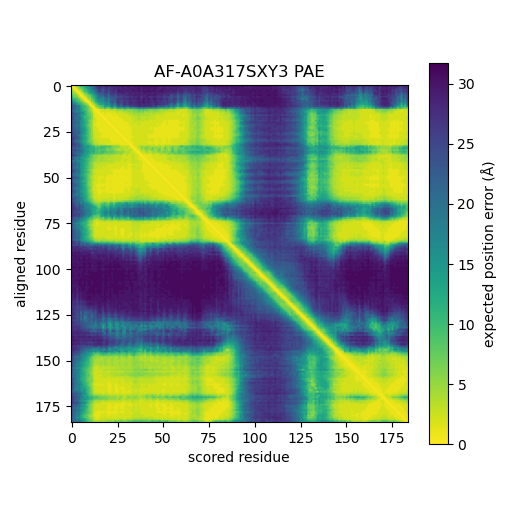TOM 828 N N . SER A 1 110 ? -19.883 -8.908 -59.839 1.00 29.50 110 SER A N 1
ATOM 829 C CA . SER A 1 110 ? -21.189 -9.125 -59.146 1.00 29.50 110 SER A CA 1
ATOM 830 C C . SER A 1 110 ? -21.180 -8.896 -57.612 1.00 29.50 110 SER A C 1
ATOM 832 O O . SER A 1 110 ? -20.464 -9.575 -56.892 1.00 29.50 110 SER A O 1
ATOM 834 N N . GLN A 1 111 ? -22.090 -8.009 -57.170 1.00 28.83 111 GLN A N 1
ATOM 835 C CA . GLN A 1 111 ? -23.059 -8.136 -56.050 1.00 28.83 111 GLN A CA 1
ATOM 836 C C . GLN A 1 111 ? -22.672 -7.908 -54.553 1.00 28.83 111 GLN A C 1
ATOM 838 O O . GLN A 1 111 ? -21.999 -8.708 -53.918 1.00 28.83 111 GLN A O 1
ATOM 843 N N . ASP A 1 112 ? -23.231 -6.797 -54.032 1.00 26.52 112 ASP A N 1
ATOM 844 C CA . ASP A 1 112 ? -23.838 -6.436 -52.715 1.00 26.52 112 ASP A CA 1
ATOM 845 C C . ASP A 1 112 ? -24.542 -7.576 -51.895 1.00 26.52 112 ASP A C 1
ATOM 847 O O . ASP A 1 112 ? -24.740 -8.657 -52.445 1.00 26.52 112 ASP A O 1
ATOM 851 N N . PRO A 1 113 ? -25.184 -7.344 -50.711 1.00 50.16 113 PRO A N 1
ATOM 852 C CA . PRO A 1 113 ? -24.772 -6.734 -49.420 1.00 50.16 113 PRO A CA 1
ATOM 853 C C . PRO A 1 113 ? -25.328 -7.531 -48.179 1.00 50.16 113 PRO A C 1
ATOM 855 O O . PRO A 1 113 ? -26.209 -8.369 -48.330 1.00 50.16 113 PRO A O 1
ATOM 858 N N . ALA A 1 114 ? -24.907 -7.272 -46.925 1.00 30.02 114 ALA A N 1
ATOM 859 C CA . ALA A 1 114 ? -25.655 -7.676 -45.695 1.00 30.02 114 ALA A CA 1
ATOM 860 C C . ALA A 1 114 ? -25.069 -7.012 -44.418 1.00 30.02 114 ALA A C 1
ATOM 862 O O . ALA A 1 114 ? -23.941 -7.310 -44.039 1.00 30.02 114 ALA A O 1
ATOM 863 N N . THR A 1 115 ? -25.668 -5.941 -43.868 1.00 27.73 115 THR A N 1
ATOM 864 C CA . THR A 1 115 ? -26.634 -5.882 -42.725 1.00 27.73 115 THR A CA 1
ATOM 865 C C . THR A 1 115 ? -26.096 -6.408 -41.376 1.00 27.73 115 THR A C 1
ATOM 867 O O . THR A 1 115 ? -25.790 -7.588 -41.277 1.00 27.73 115 THR A O 1
ATOM 870 N N . LEU A 1 116 ? -25.830 -5.535 -40.375 1.00 32.69 116 LEU A N 1
ATOM 871 C CA . LEU A 1 116 ? -26.714 -5.126 -39.237 1.00 32.69 116 LEU A CA 1
ATOM 872 C C . LEU A 1 116 ? -27.017 -6.322 -38.290 1.00 32.69 116 LEU A C 1
ATOM 874 O O . LEU A 1 116 ? -27.403 -7.365 -38.787 1.00 32.69 116 LEU A O 1
ATOM 878 N N . VAL A 1 117 ? -26.930 -6.331 -36.948 1.00 31.17 117 VAL A N 1
ATOM 879 C CA . VAL A 1 117 ? -27.234 -5.375 -35.854 1.00 31.17 117 VAL A CA 1
ATOM 880 C C . VAL A 1 117 ? -26.908 -6.047 -34.489 1.00 31.17 117 VAL A C 1
ATOM 882 O O . VAL A 1 117 ? -26.695 -7.257 -34.455 1.00 31.17 117 VAL A O 1
ATOM 885 N N . SER A 1 118 ? -27.017 -5.263 -33.393 1.00 36.34 118 SER A N 1
ATOM 886 C CA . SER A 1 118 ? -27.347 -5.662 -31.992 1.00 36.34 118 SER A CA 1
ATOM 887 C C . SER A 1 118 ? -26.140 -5.857 -31.046 1.00 36.34 118 SER A C 1
ATOM 889 O O . SER A 1 118 ? -25.189 -6.533 -31.405 1.00 36.34 118 SER A O 1
ATOM 891 N N . SER A 1 119 ? -26.038 -5.305 -29.825 1.00 35.94 119 SER A N 1
ATOM 892 C CA . SER A 1 119 ? -26.970 -4.663 -28.867 1.00 35.94 119 SER A CA 1
ATOM 893 C C . SER A 1 119 ? -26.136 -3.806 -27.888 1.00 35.94 119 SER A C 1
ATOM 895 O O . SER A 1 119 ? -25.046 -4.214 -27.507 1.00 35.94 119 SER A O 1
ATOM 897 N N . ALA A 1 120 ? -26.470 -2.550 -27.581 1.00 29.64 120 ALA A N 1
ATOM 898 C CA . ALA A 1 120 ? -27.419 -2.089 -26.556 1.00 29.64 120 ALA A CA 1
ATOM 899 C C . ALA A 1 120 ? -27.147 -2.573 -25.108 1.00 29.64 120 ALA A C 1
ATOM 901 O O . ALA A 1 120 ? -27.468 -3.696 -24.744 1.00 29.64 120 ALA A O 1
ATOM 902 N N . ALA A 1 121 ? -26.607 -1.631 -24.321 1.00 33.59 121 ALA A N 1
ATOM 903 C CA . ALA A 1 121 ? -26.908 -1.273 -22.928 1.00 33.59 121 ALA A CA 1
ATOM 904 C C . ALA A 1 121 ? -27.052 -2.357 -21.840 1.00 33.59 121 ALA A C 1
ATOM 906 O O . ALA A 1 121 ? -28.005 -3.126 -21.824 1.00 33.59 121 ALA A O 1
ATOM 907 N N . ALA A 1 122 ? -26.246 -2.213 -20.782 1.00 30.36 122 ALA A N 1
ATOM 908 C CA . ALA A 1 122 ? -26.724 -2.402 -19.413 1.00 30.36 122 ALA A CA 1
ATOM 909 C C . ALA A 1 122 ? -25.944 -1.497 -18.447 1.00 30.36 122 ALA A C 1
ATOM 911 O O . ALA A 1 122 ? -24.730 -1.602 -18.298 1.00 30.36 122 ALA A O 1
ATOM 912 N N . ALA A 1 123 ? -26.675 -0.581 -17.819 1.00 32.31 123 ALA A N 1
ATOM 913 C CA . ALA A 1 123 ? -26.251 0.187 -16.663 1.00 32.31 123 ALA A CA 1
ATOM 914 C C . ALA A 1 123 ? -26.393 -0.662 -15.392 1.00 32.31 123 ALA A C 1
ATOM 916 O O . ALA A 1 123 ? -27.390 -1.367 -15.261 1.00 32.31 123 ALA A O 1
ATOM 917 N N . SER A 1 124 ? -25.492 -0.503 -14.420 1.00 33.34 124 SER A N 1
ATOM 918 C CA . SER A 1 124 ? -25.862 -0.556 -12.997 1.00 33.34 124 SER A CA 1
ATOM 919 C C . SER A 1 124 ? -24.733 -0.063 -12.093 1.00 33.34 124 SER A C 1
ATOM 921 O O . SER A 1 124 ? -23.564 -0.375 -12.292 1.00 33.34 124 SER A O 1
ATOM 923 N N . ALA A 1 125 ? -25.155 0.719 -11.105 1.00 35.84 125 ALA A N 1
ATOM 924 C CA . ALA A 1 125 ? -24.394 1.442 -10.101 1.00 35.84 125 ALA A CA 1
ATOM 925 C C . ALA A 1 125 ? -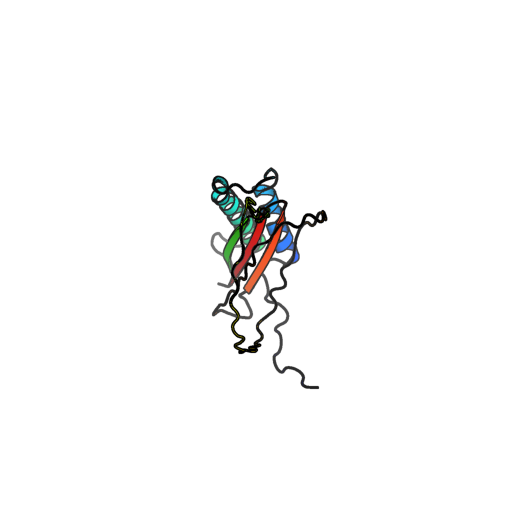23.611 0.557 -9.113 1.00 35.84 125 ALA A C 1
ATOM 927 O O . ALA A 1 125 ? -24.009 -0.570 -8.832 1.00 35.84 125 ALA A O 1
ATOM 928 N N . GLY A 1 126 ? -22.564 1.128 -8.504 1.00 28.95 126 GLY A N 1
ATOM 929 C CA . GLY A 1 126 ? -21.884 0.539 -7.348 1.00 28.95 126 GLY A CA 1
ATOM 930 C C . GLY A 1 126 ? -20.608 1.275 -6.931 1.00 28.95 126 GLY A C 1
ATOM 931 O O . GLY A 1 126 ? -19.545 0.976 -7.448 1.00 28.95 126 GLY A O 1
ATOM 932 N N . VAL A 1 127 ? -20.761 2.211 -5.985 1.00 35.25 127 VAL A N 1
ATOM 933 C CA . VAL A 1 127 ? -19.771 2.743 -5.019 1.00 35.25 127 VAL A CA 1
ATOM 934 C C . VAL A 1 127 ? -18.433 3.260 -5.577 1.00 35.25 127 VAL A C 1
ATOM 936 O O . VAL A 1 127 ? -17.541 2.514 -5.969 1.00 35.25 127 VAL A O 1
ATOM 939 N N . GLY A 1 128 ? -18.274 4.585 -5.521 1.00 36.09 128 GLY A N 1
ATOM 940 C CA . GLY A 1 128 ? -17.052 5.293 -5.885 1.00 36.09 128 GLY A CA 1
ATOM 941 C C . GLY A 1 128 ? -15.871 4.933 -4.984 1.00 36.09 128 GLY A C 1
ATOM 942 O O . GLY A 1 128 ? -15.758 5.427 -3.866 1.00 36.09 128 GLY A O 1
ATOM 943 N N . SER A 1 129 ? -14.960 4.116 -5.508 1.00 43.94 129 SER A N 1
ATOM 944 C CA . SER A 1 129 ? -13.560 4.130 -5.089 1.00 43.94 129 SER A CA 1
ATOM 945 C C . SER A 1 129 ? -12.880 5.266 -5.851 1.00 43.94 129 SER A C 1
ATOM 947 O O . SER A 1 129 ? -12.457 5.108 -6.998 1.00 43.94 129 SER A O 1
ATOM 949 N N . GLU A 1 130 ? -12.873 6.461 -5.262 1.00 40.62 130 GLU A N 1
ATOM 950 C CA . GLU A 1 130 ? -12.130 7.590 -5.814 1.00 40.62 130 GLU A CA 1
ATOM 951 C C . GLU A 1 130 ? -10.632 7.300 -5.635 1.00 40.62 130 GLU A C 1
ATOM 953 O O . GLU A 1 130 ? -10.077 7.392 -4.539 1.00 40.62 130 GLU A O 1
ATOM 958 N N . LEU A 1 131 ? -9.980 6.861 -6.714 1.00 52.81 131 LEU A N 1
ATOM 959 C CA . LEU A 1 131 ? -8.542 6.609 -6.746 1.00 52.81 131 LEU A CA 1
ATOM 960 C C . LEU A 1 131 ? -7.802 7.923 -6.463 1.00 52.81 131 LEU A C 1
ATOM 962 O O . LEU A 1 131 ? -7.691 8.786 -7.334 1.00 52.81 131 LEU A O 1
ATOM 966 N N . THR A 1 132 ? -7.262 8.087 -5.254 1.00 54.28 132 THR A N 1
ATOM 967 C CA . THR A 1 132 ? -6.415 9.244 -4.950 1.00 54.28 132 THR A CA 1
ATOM 968 C C . THR A 1 132 ? -5.056 9.064 -5.632 1.00 54.28 132 THR A C 1
ATOM 970 O O . THR A 1 132 ? -4.291 8.166 -5.289 1.00 54.28 132 THR A O 1
ATOM 973 N N . SER A 1 133 ? -4.772 9.883 -6.648 1.00 53.28 133 SER A N 1
ATOM 974 C CA . SER A 1 133 ? -3.520 9.823 -7.421 1.00 53.28 133 SER A CA 1
ATOM 975 C C . SER A 1 133 ? -2.382 10.596 -6.726 1.00 53.28 133 SER A C 1
ATOM 977 O O . SER A 1 133 ? -2.621 11.618 -6.061 1.00 53.28 133 SER A O 1
ATOM 979 N N . GLY A 1 134 ? -1.145 10.095 -6.829 1.00 53.75 134 GLY A N 1
ATOM 980 C CA . GLY A 1 134 ? 0.092 10.681 -6.288 1.00 53.75 134 GLY A CA 1
ATOM 981 C C . GLY A 1 134 ? 1.202 10.837 -7.347 1.00 53.75 134 GLY A C 1
ATOM 982 O O . GLY A 1 134 ? 1.285 10.035 -8.266 1.00 53.75 134 GLY A O 1
ATOM 983 N N . ARG A 1 135 ? 1.994 11.916 -7.187 1.00 47.44 135 ARG A N 1
ATOM 984 C CA . ARG A 1 135 ? 3.019 12.560 -8.052 1.00 47.44 135 ARG A CA 1
ATOM 985 C C . ARG A 1 135 ? 2.809 12.508 -9.577 1.00 47.44 135 ARG A C 1
ATOM 987 O O . ARG A 1 135 ? 3.312 11.643 -10.277 1.00 47.44 135 ARG A O 1
ATOM 994 N N . ALA A 1 136 ? 2.206 13.586 -10.085 1.00 52.97 136 ALA A N 1
ATOM 995 C CA . ALA A 1 136 ? 2.254 13.995 -11.484 1.00 52.97 136 ALA A CA 1
ATOM 996 C C . ALA A 1 136 ? 3.517 14.831 -11.780 1.00 52.97 136 ALA A C 1
ATOM 998 O O . ALA A 1 136 ? 3.739 15.871 -11.159 1.00 52.97 136 ALA A O 1
ATOM 999 N N . SER A 1 137 ? 4.293 14.424 -12.783 1.00 40.28 137 SER A N 1
ATOM 1000 C CA . SER A 1 137 ? 5.033 15.344 -13.652 1.00 40.28 137 SER A CA 1
ATOM 1001 C C . SER A 1 137 ? 4.502 15.147 -15.067 1.00 40.28 137 SER A C 1
ATOM 1003 O O . SER A 1 137 ? 4.606 14.067 -15.644 1.00 40.28 137 SER A O 1
ATOM 1005 N N . ASN A 1 138 ? 3.841 16.192 -15.552 1.00 53.94 138 ASN A N 1
ATOM 1006 C CA . ASN A 1 138 ? 3.178 16.270 -16.841 1.00 53.94 138 ASN A CA 1
ATOM 1007 C C . ASN A 1 138 ? 4.222 16.317 -17.965 1.00 53.94 138 ASN A C 1
ATOM 1009 O O . ASN A 1 138 ? 4.785 17.373 -18.234 1.00 53.94 138 ASN A O 1
ATOM 1013 N N . GLU A 1 139 ? 4.446 15.189 -18.630 1.00 41.16 139 GLU A N 1
ATOM 1014 C CA . GLU A 1 139 ? 4.916 15.169 -20.012 1.00 41.16 139 GLU A CA 1
ATOM 1015 C C . GLU A 1 139 ? 3.956 14.298 -20.813 1.00 41.16 139 GLU A C 1
ATOM 1017 O O . GLU A 1 139 ? 3.827 13.094 -20.583 1.00 41.16 139 GLU A O 1
ATOM 1022 N N . ASN A 1 140 ? 3.261 14.958 -21.738 1.00 42.41 140 ASN A N 1
ATOM 1023 C CA . ASN A 1 140 ? 2.330 14.420 -22.719 1.00 42.41 140 ASN A CA 1
ATOM 1024 C C . ASN A 1 140 ? 3.041 13.443 -23.674 1.00 42.41 140 ASN A C 1
ATOM 1026 O O . ASN A 1 140 ? 3.230 13.715 -24.857 1.00 42.41 140 ASN A O 1
ATOM 1030 N N . THR A 1 141 ? 3.483 12.308 -23.148 1.00 44.94 141 THR A N 1
ATOM 1031 C CA . THR A 1 141 ? 3.943 11.163 -23.922 1.00 44.94 141 THR A CA 1
ATOM 1032 C C . THR A 1 141 ? 2.797 10.169 -23.887 1.00 44.94 141 THR A C 1
ATOM 1034 O O . THR A 1 141 ? 2.378 9.735 -22.818 1.00 44.94 141 THR A O 1
ATOM 1037 N N . GLY A 1 142 ? 2.201 9.887 -25.044 1.00 50.69 142 GLY A N 1
ATOM 1038 C CA . GLY A 1 142 ? 1.070 8.971 -25.186 1.00 50.69 142 GLY A CA 1
ATOM 1039 C C . GLY A 1 142 ? 1.469 7.530 -24.878 1.00 50.69 142 GLY A C 1
ATOM 1040 O O . GLY A 1 142 ? 1.510 6.689 -25.771 1.00 50.69 142 GLY A O 1
ATOM 1041 N N . VAL A 1 143 ? 1.808 7.233 -23.624 1.00 56.50 143 VAL A N 1
ATOM 1042 C CA . VAL A 1 143 ? 2.146 5.881 -23.202 1.00 56.50 143 VAL A CA 1
ATOM 1043 C C . VAL A 1 143 ? 0.850 5.078 -23.197 1.00 56.50 143 VAL A C 1
ATOM 1045 O O . VAL A 1 143 ? -0.101 5.414 -22.490 1.00 56.50 143 VAL A O 1
ATOM 1048 N N . GLY A 1 144 ? 0.782 4.035 -24.026 1.00 59.66 144 GLY A N 1
ATOM 1049 C CA . GLY A 1 144 ? -0.381 3.160 -24.100 1.00 59.66 144 GLY A CA 1
ATOM 1050 C C . GLY A 1 144 ? -0.591 2.459 -22.760 1.00 59.66 144 GLY A C 1
ATOM 1051 O O . GLY A 1 144 ? 0.118 1.510 -22.423 1.00 59.66 144 GLY A O 1
ATOM 1052 N N . ARG A 1 145 ? -1.560 2.920 -21.966 1.00 68.62 145 ARG A N 1
ATOM 1053 C CA . ARG A 1 145 ? -1.938 2.251 -20.718 1.00 68.62 145 ARG A CA 1
ATOM 1054 C C . ARG A 1 145 ? -2.909 1.118 -21.040 1.00 68.62 145 ARG A C 1
ATOM 1056 O O . ARG A 1 145 ? -3.882 1.315 -21.765 1.00 68.62 145 ARG A O 1
ATOM 1063 N N . ARG A 1 146 ? -2.652 -0.083 -20.514 1.00 73.25 146 ARG A N 1
ATOM 1064 C CA . ARG A 1 146 ? -3.623 -1.188 -20.592 1.00 73.25 146 ARG A CA 1
ATOM 1065 C C . ARG A 1 146 ? -4.816 -0.827 -19.718 1.00 73.25 146 ARG A C 1
ATOM 1067 O O . ARG A 1 146 ? -4.627 -0.332 -18.610 1.00 73.25 146 ARG A O 1
ATOM 1074 N N . GLY A 1 147 ? -6.028 -1.100 -20.192 1.00 77.56 147 GLY A N 1
ATOM 1075 C CA . GLY A 1 147 ? -7.204 -1.036 -19.331 1.00 77.56 147 GLY A CA 1
ATOM 1076 C C . GLY A 1 147 ? -7.092 -2.095 -18.235 1.00 77.56 147 GLY A C 1
ATOM 1077 O O . GLY A 1 147 ? -6.920 -3.274 -18.539 1.00 77.56 147 GLY A O 1
ATOM 1078 N N . MET A 1 148 ? -7.173 -1.678 -16.972 1.00 84.06 148 MET A N 1
ATOM 1079 C CA . MET A 1 148 ? -7.269 -2.577 -15.825 1.00 84.06 148 MET A CA 1
ATOM 1080 C C . MET A 1 148 ? -8.398 -2.083 -14.925 1.00 84.06 148 MET A C 1
ATOM 1082 O O . MET A 1 148 ? -8.375 -0.943 -14.468 1.00 84.06 148 MET A O 1
ATOM 1086 N N . HIS A 1 149 ? -9.387 -2.941 -14.692 1.00 88.25 149 HIS A N 1
ATOM 1087 C CA . HIS A 1 149 ? -10.470 -2.694 -13.750 1.00 88.25 149 HIS A CA 1
ATOM 1088 C C . HIS A 1 149 ? -10.300 -3.631 -12.556 1.00 88.25 149 HIS A C 1
ATOM 1090 O O . HIS A 1 149 ? -10.070 -4.825 -12.738 1.00 88.25 149 HIS A O 1
ATOM 1096 N N . SER A 1 150 ? -10.399 -3.082 -11.348 1.00 87.69 150 SER A N 1
ATOM 1097 C CA . SER A 1 150 ? -10.330 -3.837 -10.101 1.00 87.69 150 SER A CA 1
ATOM 1098 C C . SER A 1 150 ? -11.512 -3.446 -9.227 1.00 87.69 150 SER A C 1
ATOM 1100 O O . SER A 1 150 ? -11.764 -2.259 -9.030 1.00 87.69 150 SER A O 1
ATOM 1102 N N . ALA A 1 151 ? -12.199 -4.445 -8.687 1.00 91.06 151 ALA A N 1
ATOM 1103 C CA . ALA A 1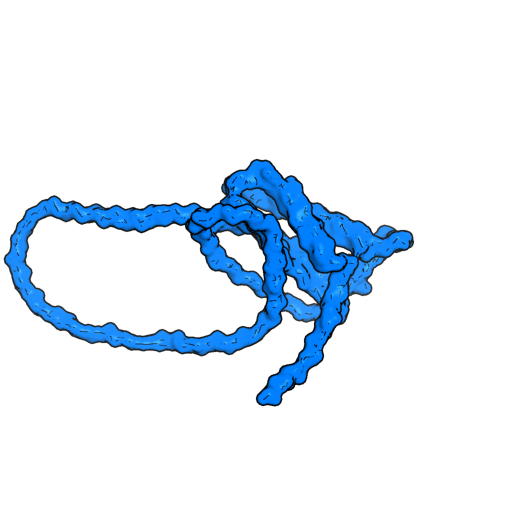 151 ? -13.288 -4.288 -7.734 1.00 91.06 151 ALA A CA 1
ATOM 1104 C C . ALA A 1 151 ? -13.057 -5.241 -6.555 1.00 91.06 151 ALA A C 1
ATOM 1106 O O . ALA A 1 151 ? -12.493 -6.322 -6.724 1.00 91.06 151 ALA A O 1
ATOM 1107 N N . CYS A 1 152 ? -13.485 -4.838 -5.362 1.00 89.31 152 CYS A N 1
ATOM 1108 C CA . CYS A 1 152 ? -13.428 -5.658 -4.157 1.00 89.31 152 CYS A CA 1
ATOM 1109 C C . CYS A 1 152 ? -14.797 -5.619 -3.474 1.00 89.31 152 CYS A C 1
ATOM 1111 O O . CYS A 1 152 ? -15.423 -4.564 -3.396 1.00 89.31 152 CYS A O 1
ATOM 1113 N N . GLY A 1 153 ? -15.261 -6.776 -3.010 1.00 91.94 153 GLY A N 1
ATOM 1114 C CA . GLY A 1 153 ? -16.457 -6.914 -2.188 1.00 91.94 153 GLY A CA 1
ATOM 1115 C C . GLY A 1 153 ? -16.105 -7.656 -0.906 1.00 91.94 153 GLY A C 1
ATOM 1116 O O . GLY A 1 153 ? -15.201 -8.493 -0.903 1.00 91.94 153 GLY A O 1
ATOM 1117 N N . ALA A 1 154 ? -16.815 -7.353 0.175 1.00 92.06 154 ALA A N 1
ATOM 1118 C CA . ALA A 1 154 ? -16.593 -7.977 1.468 1.00 92.06 154 ALA A CA 1
ATOM 1119 C C . ALA A 1 154 ? -17.906 -8.152 2.237 1.00 92.06 154 ALA A C 1
ATOM 1121 O O . ALA A 1 154 ? -18.858 -7.395 2.049 1.00 92.06 154 ALA A O 1
ATOM 1122 N N . TYR A 1 155 ? -17.930 -9.156 3.113 1.00 95.06 155 TYR A N 1
ATOM 1123 C CA . TYR A 1 155 ? -18.972 -9.354 4.114 1.00 95.06 155 TYR A CA 1
ATOM 1124 C C . TYR A 1 155 ? -18.349 -9.127 5.490 1.00 95.06 155 TYR A C 1
ATOM 1126 O O . TYR A 1 155 ? -17.607 -9.975 5.986 1.00 95.06 155 TYR A O 1
ATOM 1134 N N . TRP A 1 156 ? -18.579 -7.944 6.054 1.00 93.88 156 TRP A N 1
ATOM 1135 C CA . TRP A 1 156 ? -17.869 -7.456 7.234 1.00 93.88 156 TRP A CA 1
ATOM 1136 C C . TRP A 1 156 ? -18.706 -6.444 8.024 1.00 93.88 156 TRP A C 1
ATOM 1138 O O . TRP A 1 156 ? -19.858 -6.169 7.670 1.00 93.88 156 TRP A O 1
ATOM 1148 N N . ASN A 1 157 ? -18.142 -5.868 9.082 1.00 91.69 157 ASN A N 1
ATOM 1149 C CA . ASN A 1 157 ? -18.788 -4.799 9.829 1.00 91.69 157 ASN A CA 1
ATOM 1150 C C . ASN A 1 157 ? -18.634 -3.450 9.104 1.00 91.69 157 ASN A C 1
ATOM 1152 O O . ASN A 1 157 ? -17.573 -2.836 9.133 1.00 91.69 157 ASN A O 1
ATOM 1156 N N . ASN A 1 158 ? -19.726 -2.942 8.527 1.00 89.56 158 ASN A N 1
ATOM 1157 C CA . ASN A 1 158 ? -19.740 -1.693 7.752 1.00 89.56 158 ASN A CA 1
ATOM 1158 C C . ASN A 1 158 ? -19.358 -0.425 8.540 1.00 89.56 158 ASN A C 1
ATOM 1160 O O . ASN A 1 158 ? -19.090 0.604 7.923 1.00 89.56 158 ASN A O 1
ATOM 1164 N N . GLU A 1 159 ? -19.368 -0.464 9.874 1.00 88.44 159 GLU A N 1
ATOM 1165 C CA . GLU A 1 159 ? -19.041 0.694 10.717 1.00 88.44 159 GLU A CA 1
ATOM 1166 C C . GLU A 1 159 ? -17.560 0.742 11.116 1.00 88.44 159 GLU A C 1
ATOM 1168 O O . GLU A 1 159 ? -17.034 1.815 11.427 1.00 88.44 159 GLU A O 1
ATOM 1173 N N . LYS A 1 160 ? -16.891 -0.417 11.136 1.00 89.69 160 LYS A N 1
ATOM 1174 C CA . LYS A 1 160 ? -15.537 -0.579 11.695 1.00 89.69 160 LYS A CA 1
ATOM 1175 C C . LYS A 1 160 ? -14.509 -1.050 10.673 1.00 89.69 160 LYS A C 1
ATOM 1177 O O . LYS A 1 160 ? -13.333 -0.708 10.784 1.00 89.69 160 LYS A O 1
ATOM 1182 N N . ASP A 1 161 ? -14.958 -1.814 9.690 1.00 93.06 161 ASP A N 1
ATOM 1183 C CA . ASP A 1 161 ? -14.114 -2.409 8.668 1.00 93.06 161 ASP A CA 1
ATOM 1184 C C . ASP A 1 161 ? -14.149 -1.551 7.410 1.00 93.06 161 ASP A C 1
ATOM 1186 O O . ASP A 1 161 ? -15.089 -0.787 7.159 1.00 93.06 161 ASP A O 1
ATOM 1190 N N . GLY A 1 162 ? -13.108 -1.655 6.598 1.00 94.25 162 GLY A N 1
ATOM 1191 C CA . GLY A 1 162 ? -13.062 -0.875 5.379 1.00 94.25 162 GLY A CA 1
ATOM 1192 C C . GLY A 1 162 ? -11.863 -1.165 4.509 1.00 94.25 162 GLY A C 1
ATOM 1193 O O . GLY A 1 162 ? -10.971 -1.951 4.837 1.00 94.25 162 GLY A O 1
ATOM 1194 N N . MET A 1 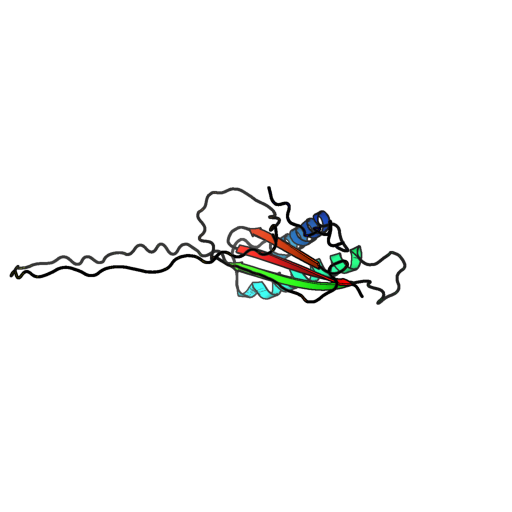163 ? -11.871 -0.498 3.361 1.00 94.88 163 MET A N 1
ATOM 1195 C CA . MET A 1 163 ? -10.783 -0.537 2.407 1.00 94.88 163 MET A CA 1
ATOM 1196 C C . MET A 1 163 ? -10.458 0.853 1.884 1.00 94.88 163 MET A C 1
ATOM 1198 O O . MET A 1 163 ? -11.320 1.726 1.777 1.00 94.88 163 MET A O 1
ATOM 1202 N N . TRP A 1 164 ? -9.208 1.024 1.491 1.00 95.94 164 TRP A N 1
ATOM 1203 C CA . TRP A 1 164 ? -8.713 2.207 0.817 1.00 95.94 164 TRP A CA 1
ATOM 1204 C C . TRP A 1 164 ? -7.813 1.788 -0.338 1.00 95.94 164 TRP A C 1
ATOM 1206 O O . TRP A 1 164 ? -7.007 0.865 -0.206 1.00 95.94 164 TRP A O 1
ATOM 1216 N N . SER A 1 165 ? -7.946 2.465 -1.474 1.00 95.50 165 SER A N 1
ATOM 1217 C CA . SER A 1 165 ? -7.142 2.198 -2.661 1.00 95.50 165 SER A CA 1
ATOM 1218 C C . SER A 1 165 ? -6.356 3.433 -3.079 1.00 95.50 165 SER A C 1
ATOM 1220 O O . SER A 1 165 ? -6.827 4.566 -2.971 1.00 95.50 165 SER A O 1
ATOM 1222 N N . PHE A 1 166 ? -5.149 3.199 -3.578 1.00 95.56 166 PHE A N 1
ATOM 1223 C CA . PHE A 1 166 ? -4.209 4.232 -3.982 1.00 95.56 166 PHE A CA 1
ATOM 1224 C C . PHE A 1 166 ? -3.528 3.855 -5.282 1.00 95.56 166 PHE A C 1
ATOM 1226 O O . PHE A 1 166 ? -3.192 2.690 -5.502 1.00 95.56 166 PHE A O 1
ATOM 1233 N N . LYS A 1 167 ? -3.302 4.857 -6.130 1.00 95.19 167 LYS A N 1
ATOM 1234 C CA . LYS A 1 167 ? -2.547 4.692 -7.363 1.00 95.19 167 LYS A CA 1
ATOM 1235 C C . LYS A 1 167 ? -1.317 5.591 -7.336 1.00 95.19 167 LYS A C 1
ATOM 1237 O O . LYS A 1 167 ? -1.436 6.812 -7.225 1.00 95.19 167 LYS A O 1
ATOM 1242 N N . TYR A 1 168 ? -0.155 4.967 -7.469 1.00 94.12 168 TYR A N 1
ATOM 1243 C CA . TYR A 1 168 ? 1.122 5.627 -7.685 1.00 94.12 168 TYR A CA 1
ATOM 1244 C C . TYR A 1 168 ? 1.478 5.541 -9.165 1.00 94.12 168 TYR A C 1
ATOM 1246 O O . TYR A 1 168 ? 1.502 4.450 -9.735 1.00 94.12 168 TYR A O 1
ATOM 1254 N N . GLU A 1 169 ? 1.744 6.678 -9.793 1.00 90.12 169 GLU A N 1
ATOM 1255 C CA . GLU A 1 169 ? 2.123 6.728 -11.202 1.00 90.12 169 GLU A CA 1
ATOM 1256 C C . GLU A 1 169 ? 3.593 7.119 -11.320 1.00 90.12 169 GLU A C 1
ATOM 1258 O O . GLU A 1 169 ? 4.043 8.085 -10.706 1.00 90.12 169 GLU A O 1
ATOM 1263 N N . THR A 1 170 ? 4.353 6.367 -12.112 1.00 85.81 170 THR A N 1
ATOM 1264 C CA . THR A 1 170 ? 5.733 6.716 -12.454 1.00 85.81 170 THR A CA 1
ATOM 1265 C C . THR A 1 170 ? 5.976 6.481 -13.944 1.00 85.81 170 THR A C 1
ATOM 1267 O O . THR A 1 170 ? 5.096 6.052 -14.698 1.00 85.81 170 THR A O 1
ATOM 1270 N N . ARG A 1 171 ? 7.174 6.814 -14.414 1.00 80.38 171 ARG A N 1
ATOM 1271 C CA . ARG A 1 171 ? 7.545 6.658 -15.816 1.00 80.38 171 ARG A CA 1
ATOM 1272 C C . ARG A 1 171 ? 7.655 5.168 -16.156 1.00 80.38 171 ARG A C 1
ATOM 1274 O O . ARG A 1 171 ? 8.515 4.465 -15.641 1.00 80.38 171 ARG A O 1
ATOM 1281 N N . GLY A 1 172 ? 6.779 4.686 -17.035 1.00 83.38 172 GLY A N 1
ATOM 1282 C CA . GLY A 1 172 ? 6.832 3.322 -17.572 1.00 83.38 172 GLY A CA 1
ATOM 1283 C C . GLY A 1 172 ? 6.148 2.244 -16.725 1.00 83.38 172 GLY A C 1
ATOM 1284 O O . GLY A 1 172 ? 6.045 1.103 -17.186 1.00 83.38 172 GLY A O 1
ATOM 1285 N N . LEU A 1 173 ? 5.651 2.572 -15.529 1.00 90.12 173 LEU A N 1
ATOM 1286 C CA . LEU A 1 173 ? 4.838 1.666 -14.717 1.00 90.12 173 LEU A CA 1
ATOM 1287 C C . LEU A 1 173 ? 3.903 2.423 -13.763 1.00 90.12 173 LEU A C 1
ATOM 1289 O O . LEU A 1 173 ? 4.203 3.527 -13.320 1.00 90.12 173 LEU A O 1
ATOM 1293 N N . ASP A 1 174 ? 2.778 1.798 -13.430 1.00 92.06 174 ASP A N 1
ATOM 1294 C CA . ASP A 1 174 ? 1.867 2.229 -12.365 1.00 92.06 174 ASP A CA 1
ATOM 1295 C C . ASP A 1 174 ? 1.925 1.208 -11.216 1.00 92.06 174 ASP A C 1
ATOM 1297 O O . ASP A 1 174 ? 2.128 0.014 -11.450 1.00 92.06 174 ASP A O 1
ATOM 1301 N N . VAL A 1 175 ? 1.695 1.650 -9.980 1.00 94.75 175 VAL A N 1
ATOM 1302 C CA . VAL A 1 175 ? 1.455 0.769 -8.829 1.00 94.75 175 VAL A CA 1
ATOM 1303 C C . VAL A 1 175 ? 0.065 1.043 -8.274 1.00 94.75 175 VAL A C 1
ATOM 1305 O O . VAL A 1 175 ? -0.281 2.184 -7.972 1.00 94.75 175 VAL A O 1
ATOM 1308 N N . VAL A 1 176 ? -0.737 -0.007 -8.130 1.00 96.38 176 VAL A N 1
ATOM 1309 C CA . VAL A 1 176 ? -2.047 0.045 -7.478 1.00 96.38 176 VAL A CA 1
ATOM 1310 C C . VAL A 1 176 ? -1.949 -0.668 -6.141 1.00 96.38 176 VAL A C 1
ATOM 1312 O O . VAL A 1 176 ? -1.522 -1.819 -6.073 1.00 96.38 176 VAL A O 1
ATOM 1315 N N . ILE A 1 177 ? -2.356 0.023 -5.084 1.00 97.44 177 ILE A N 1
ATOM 1316 C CA . ILE A 1 177 ? -2.319 -0.465 -3.710 1.00 97.44 177 ILE A CA 1
ATOM 1317 C C . ILE A 1 177 ? -3.743 -0.518 -3.174 1.00 97.44 177 ILE A C 1
ATOM 1319 O O . ILE A 1 177 ? -4.516 0.419 -3.370 1.00 97.44 177 ILE A O 1
ATOM 1323 N N . SER A 1 178 ? -4.080 -1.599 -2.477 1.00 96.69 178 SER A N 1
ATOM 1324 C CA . SER A 1 178 ? -5.312 -1.713 -1.701 1.00 96.69 178 SER A CA 1
ATOM 1325 C C . SER A 1 178 ? -4.971 -2.089 -0.268 1.00 96.69 178 SER A C 1
ATOM 1327 O O . SER A 1 178 ? -4.338 -3.115 -0.033 1.00 96.69 178 SER A O 1
ATOM 1329 N N . VAL A 1 179 ? -5.411 -1.271 0.680 1.00 97.38 179 VAL A N 1
ATOM 1330 C CA . VAL A 1 179 ? -5.305 -1.517 2.118 1.00 97.38 179 VAL A CA 1
ATOM 1331 C C . VAL A 1 179 ? -6.689 -1.874 2.634 1.00 97.38 179 VAL A C 1
ATOM 1333 O O . VAL A 1 179 ? -7.643 -1.151 2.366 1.00 97.38 179 VAL A O 1
ATOM 1336 N N . ILE A 1 180 ? -6.798 -2.974 3.367 1.00 96.38 180 ILE A N 1
ATOM 1337 C CA . ILE A 1 180 ? -8.012 -3.402 4.065 1.00 96.38 180 ILE A CA 1
ATOM 1338 C C . ILE A 1 180 ? -7.697 -3.447 5.557 1.00 96.38 180 ILE A C 1
ATOM 1340 O O . ILE A 1 180 ? -6.645 -3.966 5.947 1.00 96.38 180 ILE A O 1
ATOM 1344 N N . TRP A 1 181 ? -8.607 -2.939 6.382 1.00 95.44 181 TRP A N 1
ATOM 1345 C CA . TRP A 1 181 ? -8.558 -3.068 7.836 1.00 95.44 181 TRP A CA 1
ATOM 1346 C C . TRP A 1 181 ? -9.820 -3.758 8.344 1.00 95.44 181 TRP A C 1
ATOM 1348 O O . TRP A 1 181 ? -10.923 -3.466 7.884 1.00 95.44 181 TRP A O 1
ATOM 1358 N N . ILE A 1 182 ? -9.634 -4.672 9.293 1.00 94.12 182 ILE A N 1
ATOM 1359 C CA . ILE A 1 182 ? -10.702 -5.434 9.944 1.00 94.12 182 ILE A CA 1
ATOM 1360 C C . ILE A 1 182 ? -10.550 -5.256 11.450 1.00 94.12 182 ILE A C 1
ATOM 1362 O O . ILE A 1 182 ? -9.514 -5.642 11.997 1.00 94.12 182 ILE A O 1
ATOM 1366 N N . ALA A 1 183 ? -11.540 -4.672 12.112 1.00 91.62 183 ALA A N 1
ATOM 1367 C CA . ALA A 1 183 ? -11.553 -4.530 13.561 1.00 91.62 183 ALA A CA 1
ATOM 1368 C C . ALA A 1 183 ? -11.684 -5.901 14.252 1.00 91.62 183 ALA A C 1
ATOM 1370 O O . ALA A 1 183 ? -12.348 -6.806 13.739 1.00 91.62 183 ALA A O 1
ATOM 1371 N N . VAL A 1 184 ? -11.034 -6.054 15.410 1.00 87.00 184 VAL A N 1
ATOM 1372 C CA . VAL A 1 184 ? -11.035 -7.279 16.237 1.00 87.00 184 VAL A CA 1
ATOM 1373 C C . VAL A 1 184 ? -11.840 -7.074 17.513 1.00 87.00 184 VAL A C 1
ATOM 1375 O O . VAL A 1 184 ? -11.770 -5.965 18.089 1.00 87.00 184 VAL A O 1
#

Mean predicted aligned error: 15.2 Å

InterPro domains:
  IPR005334 Dynein light chain Tctex-1-like [PF03645] (21-180)
  IPR005334 Dynein light chain Tctex-1-like [PTHR21255] (15-182)
  IPR038586 Tctex-1-like superfamily [G3DSA:3.30.1140.40] (19-184)

pLDDT: mean 71.71, std 25.65, range [26.52, 98.56]